Protein AF-A0A661GRJ9-F1 (afdb_monomer)

Radius of gyration: 18.04 Å; Cα contacts (8 Å, |Δi|>4): 331; chains: 1; bounding box: 45×47×52 Å

Foldseek 3Di:
DVVLVVCLVPPADPLLVQLCVFQVDPPQLAFAEEEEEEDELDACVLVVLCLVAQQAVGAYEYEYEDADAPPDPAFDPSSVNRVVVCPVQWAWDDDDDQWTWTHHPNGNYIYIYGDQGPPPRHDHPVCPCVVSLRNSQSNLSSCVVVNSHPHSDHHYDYSPDDADNCNPVVCVVLSVPPPPDRDPDDDDDDDDDQDPDPVSVVSVVVVVVVVVVVD

Nearest PDB structures (foldseek):
  8og1-assembly1_A  TM=4.623E-01  e=1.161E-01  Homo sapiens
  4d8w-assembly2_D  TM=3.352E-01  e=3.385E-01  Salmonella enterica subsp. enterica serovar Typhimurium
  4d92-assembly2_C  TM=2.419E-01  e=4.088E-01  Salmonella enterica subsp. enterica serovar Typhimurium
  2qv5-assembly2_B  TM=3.435E-01  e=1.119E+00  Agrobacterium fabrum str. C58
  7aqv-assembly1_B  TM=3.511E-01  e=1.440E+00  Streptomyces albogriseolus

pLDDT: mean 91.89, std 10.04, range [50.25, 98.75]

Solvent-accessible surface area (backbone atoms only — not comparable to full-atom values): 12244 Å² total; per-residue (Å²): 104,76,67,54,53,51,40,57,75,74,70,42,49,69,61,19,55,51,50,42,64,70,63,64,54,96,83,61,75,67,20,44,38,39,41,26,30,42,39,62,73,44,70,59,62,46,57,52,53,37,51,77,42,56,32,55,77,39,29,27,37,37,32,38,28,39,40,39,54,57,82,54,95,61,70,57,68,43,46,55,47,32,52,51,52,51,56,76,66,34,46,83,72,48,73,54,93,59,35,36,41,24,41,37,76,96,42,70,18,34,37,36,42,33,57,19,41,54,90,97,40,36,39,58,60,93,53,50,70,60,51,38,47,47,42,37,48,32,28,48,51,40,33,35,76,69,59,41,29,72,44,85,57,80,42,73,49,61,57,88,60,85,79,60,90,54,63,70,64,75,52,53,69,60,65,72,44,80,86,68,85,65,77,91,75,85,82,79,92,81,81,83,87,58,55,92,47,76,65,21,48,49,51,48,53,49,51,56,51,50,55,67,70,77,109

Secondary structure (DSSP, 8-state):
-HHHHHHHHHTS-THHHHHHHHT-SSS---BSEEEEEEESS--THHHHHHHHTHHHHS-EEEEEEEE-BTT-SS--HHHHHHHHHHHHHSEEEEEETTEEEEE-TTSS-EEEEEEESSTT-PBPGGGHHHHHHHHHHHHHHHHHHTTSBSS--EEE--TT----TTTTGGGHHHHH-TTS---S-----------SSHHHHHHHHHHHHHHHHH-

Sequence (215 aa):
MKSTRKYLANYAESEASIAKDLLCTEDTSLWQYCLVIPAYKESEVFYQHLVSSLLKQHAVLLVLVINQPDNLVSTDNSNTRLWRKLIDCTVEQQSWGHLQLRDIPHTRSALLLVDRFSPNLPIPEKQGVGLARKIGADIALSLIDNANITHPWIYTSDADAHLPSNYFTALDNDISIRGQNQSAAAIYPFKHQCDATPVGQATRLYEQRMYQYVD

Structure (mmCIF, N/CA/C/O backbone):
data_AF-A0A661GRJ9-F1
#
_entry.id   AF-A0A661GRJ9-F1
#
loop_
_atom_site.group_PDB
_atom_site.id
_atom_site.type_symbol
_atom_site.label_atom_id
_atom_site.label_alt_id
_atom_site.label_comp_id
_atom_site.label_asym_id
_atom_site.label_entity_id
_atom_site.label_seq_id
_atom_site.pdbx_PDB_ins_code
_atom_site.Cartn_x
_atom_site.Cartn_y
_atom_site.Cartn_z
_atom_site.occupancy
_atom_site.B_iso_or_equiv
_atom_site.auth_seq_id
_atom_site.auth_comp_id
_atom_site.auth_asym_id
_atom_site.auth_atom_id
_atom_site.pdbx_PDB_model_num
ATOM 1 N N . MET A 1 1 ? -6.096 -7.724 20.918 1.00 62.41 1 MET A N 1
ATOM 2 C CA . MET A 1 1 ? -5.383 -6.676 21.686 1.00 62.41 1 MET A CA 1
ATOM 3 C C . MET A 1 1 ? -4.109 -7.189 22.363 1.00 62.41 1 MET A C 1
ATOM 5 O O . MET A 1 1 ? -3.043 -6.765 21.947 1.00 62.41 1 MET A O 1
ATOM 9 N N . LYS A 1 2 ? -4.127 -8.118 23.342 1.00 76.56 2 LYS A N 1
ATOM 10 C CA . LYS A 1 2 ? -2.863 -8.576 23.985 1.00 76.56 2 LYS A CA 1
ATOM 11 C C . LYS A 1 2 ? -1.901 -9.295 23.020 1.00 76.56 2 LYS A C 1
ATOM 13 O O . LYS A 1 2 ? -0.703 -9.038 23.055 1.00 76.56 2 LYS A O 1
ATOM 18 N N . SER A 1 3 ? -2.420 -10.161 22.147 1.00 88.00 3 SER A N 1
ATOM 19 C CA . SER A 1 3 ? -1.639 -10.825 21.089 1.00 88.00 3 SER A CA 1
ATOM 20 C C . SER A 1 3 ? -1.142 -9.836 20.032 1.00 88.00 3 SER A C 1
ATOM 22 O O . SER A 1 3 ? 0.039 -9.853 19.710 1.00 88.00 3 SER A O 1
ATOM 24 N N . THR A 1 4 ? -2.011 -8.934 19.567 1.00 91.88 4 THR A N 1
ATOM 25 C CA . THR A 1 4 ? -1.695 -7.868 18.600 1.00 91.88 4 THR A CA 1
ATOM 26 C C . THR A 1 4 ? -0.532 -6.998 19.066 1.00 91.88 4 THR A C 1
ATOM 28 O O . THR A 1 4 ? 0.472 -6.890 18.375 1.00 91.88 4 THR A O 1
ATOM 31 N N . ARG A 1 5 ? -0.605 -6.454 20.285 1.00 94.00 5 ARG A N 1
ATOM 32 C CA . ARG A 1 5 ? 0.467 -5.614 20.841 1.00 94.00 5 ARG A CA 1
ATOM 33 C C . ARG A 1 5 ? 1.764 -6.382 21.053 1.00 94.00 5 ARG A C 1
ATOM 35 O O . ARG A 1 5 ? 2.835 -5.834 20.827 1.00 94.00 5 ARG A O 1
ATOM 42 N N . LYS A 1 6 ? 1.686 -7.661 21.446 1.00 95.88 6 LYS A N 1
ATOM 43 C CA . LYS A 1 6 ? 2.873 -8.525 21.522 1.00 95.88 6 LYS A CA 1
ATOM 44 C C . LYS A 1 6 ? 3.491 -8.728 20.139 1.00 95.88 6 LYS A C 1
ATOM 46 O O . LYS A 1 6 ? 4.711 -8.711 20.038 1.00 95.88 6 LYS A O 1
ATOM 51 N N . TYR A 1 7 ? 2.677 -8.914 19.101 1.00 97.50 7 TYR A N 1
ATOM 52 C CA . TYR A 1 7 ? 3.177 -9.016 17.736 1.00 97.50 7 TYR A CA 1
ATOM 53 C C . TYR A 1 7 ? 3.885 -7.723 17.313 1.00 97.50 7 TYR A C 1
ATOM 55 O O . TYR A 1 7 ? 5.067 -7.760 16.982 1.00 97.50 7 TYR A O 1
ATOM 63 N N . LEU A 1 8 ? 3.196 -6.585 17.444 1.00 97.25 8 LEU A N 1
ATOM 64 C CA . LEU A 1 8 ? 3.716 -5.263 17.087 1.00 97.25 8 LEU A CA 1
ATOM 65 C C . LEU A 1 8 ? 5.023 -4.923 17.819 1.00 97.25 8 LEU A C 1
ATOM 67 O O . LEU A 1 8 ? 5.922 -4.347 17.227 1.00 97.25 8 LEU A O 1
ATOM 71 N N . ALA A 1 9 ? 5.166 -5.321 19.084 1.00 96.19 9 ALA A N 1
ATOM 72 C CA . ALA A 1 9 ? 6.370 -5.039 19.862 1.00 96.19 9 ALA A CA 1
ATOM 73 C C . ALA A 1 9 ? 7.587 -5.913 19.506 1.00 96.19 9 ALA A C 1
ATOM 75 O O . ALA A 1 9 ? 8.709 -5.519 19.805 1.00 96.19 9 ALA A O 1
ATOM 76 N N . ASN A 1 10 ? 7.385 -7.113 18.948 1.00 96.88 10 ASN A N 1
ATOM 77 C CA . ASN A 1 10 ? 8.464 -8.103 18.805 1.00 96.88 10 ASN A CA 1
ATOM 78 C C . ASN A 1 10 ? 8.755 -8.523 17.360 1.00 96.88 10 ASN A C 1
ATOM 80 O O . ASN A 1 10 ? 9.821 -9.075 17.107 1.00 96.88 10 ASN A O 1
ATOM 84 N N . TYR A 1 11 ? 7.810 -8.331 16.438 1.00 97.75 11 TYR A N 1
ATOM 85 C CA . TYR A 1 11 ? 7.901 -8.870 15.077 1.00 97.75 11 TYR A CA 1
ATOM 86 C C . TYR A 1 11 ? 7.568 -7.860 13.984 1.00 97.75 11 TYR A C 1
ATOM 88 O O . TYR A 1 11 ? 7.924 -8.113 12.833 1.00 97.75 11 TYR A O 1
ATOM 96 N N . ALA A 1 12 ? 6.873 -6.766 14.301 1.00 97.69 12 ALA A N 1
ATOM 97 C CA . ALA A 1 12 ? 6.558 -5.757 13.300 1.00 97.69 12 ALA A CA 1
ATOM 98 C C . ALA A 1 12 ? 7.815 -5.000 12.855 1.00 97.69 12 ALA A C 1
ATOM 100 O O . ALA A 1 12 ? 8.743 -4.803 13.641 1.00 97.69 12 ALA A O 1
ATOM 101 N N . GLU A 1 13 ? 7.827 -4.568 11.596 1.00 97.88 13 GLU A N 1
ATOM 102 C CA . GLU A 1 13 ? 8.846 -3.634 11.114 1.00 97.88 13 GLU A CA 1
ATOM 103 C C . GLU A 1 13 ? 8.706 -2.262 11.799 1.00 97.88 13 GLU A C 1
ATOM 105 O O . GLU A 1 13 ? 7.629 -1.884 12.277 1.00 97.88 13 GLU A O 1
ATOM 110 N N . SER A 1 14 ? 9.803 -1.502 11.862 1.00 96.69 14 SER A N 1
ATOM 111 C CA . SER A 1 14 ? 9.872 -0.244 12.622 1.00 96.69 14 SER A CA 1
ATOM 112 C C . SER A 1 14 ? 8.892 0.817 12.118 1.00 96.69 14 SER A C 1
ATOM 114 O O . SER A 1 14 ? 8.400 1.629 12.908 1.00 96.69 14 SER A O 1
ATOM 116 N N . GLU A 1 15 ? 8.533 0.767 10.835 1.00 98.06 15 GLU A N 1
ATOM 117 C CA . GLU A 1 15 ? 7.540 1.635 10.211 1.00 98.06 15 GLU A CA 1
ATOM 118 C C . GLU A 1 15 ? 6.180 1.586 10.911 1.00 98.06 15 GLU A C 1
ATOM 120 O O . GLU A 1 15 ? 5.475 2.591 10.930 1.00 98.06 15 GLU A O 1
ATOM 125 N N . ALA A 1 16 ? 5.817 0.465 11.539 1.00 97.75 16 ALA A N 1
ATOM 126 C CA . ALA A 1 16 ? 4.569 0.349 12.286 1.00 97.75 16 ALA A CA 1
ATOM 127 C C . ALA A 1 16 ? 4.531 1.263 13.523 1.00 97.75 16 ALA A C 1
ATOM 129 O O . ALA A 1 16 ? 3.471 1.800 13.861 1.00 97.75 16 ALA A O 1
ATOM 130 N N . SER A 1 17 ? 5.677 1.458 14.187 1.00 95.94 17 SER A N 1
ATOM 131 C CA . SER A 1 17 ? 5.811 2.403 15.303 1.00 95.94 17 SER A CA 1
ATOM 132 C C . SER A 1 17 ? 5.879 3.840 14.795 1.00 95.94 17 SER A C 1
ATOM 134 O O . SER A 1 17 ? 5.181 4.697 15.322 1.00 95.94 17 SER A O 1
ATOM 136 N N . ILE A 1 18 ? 6.651 4.088 13.729 1.00 96.12 18 ILE A N 1
ATOM 137 C CA . ILE A 1 18 ? 6.771 5.412 13.091 1.00 96.12 18 ILE A CA 1
ATOM 138 C C . ILE A 1 18 ? 5.390 5.912 12.647 1.00 96.12 18 ILE A C 1
ATOM 140 O O . ILE A 1 18 ? 5.025 7.045 12.946 1.00 96.12 18 ILE A O 1
ATOM 144 N N . ALA A 1 19 ? 4.603 5.062 11.980 1.00 95.44 19 ALA A N 1
ATOM 145 C CA . ALA A 1 19 ? 3.245 5.385 11.558 1.00 95.44 19 ALA A CA 1
ATOM 146 C C . ALA A 1 19 ? 2.328 5.643 12.757 1.00 95.44 19 ALA A C 1
ATOM 148 O O . ALA A 1 19 ? 1.547 6.587 12.743 1.00 95.44 19 ALA A O 1
ATOM 149 N N . LYS A 1 20 ? 2.433 4.835 13.816 1.00 93.56 20 LYS A N 1
ATOM 150 C CA . LYS A 1 20 ? 1.668 5.060 15.043 1.00 93.56 20 LYS A CA 1
ATOM 151 C C . LYS A 1 20 ? 1.951 6.435 15.644 1.00 93.56 20 LYS A C 1
ATOM 153 O O . LYS A 1 20 ? 0.995 7.124 15.975 1.00 93.56 20 LYS A O 1
ATOM 158 N N . ASP A 1 21 ? 3.217 6.818 15.771 1.00 92.75 21 ASP A N 1
ATOM 159 C CA . ASP A 1 21 ? 3.607 8.096 16.373 1.00 92.75 21 ASP A CA 1
ATOM 160 C C . ASP A 1 21 ? 3.184 9.278 15.496 1.00 92.75 21 ASP A C 1
ATOM 162 O O . ASP A 1 21 ? 2.643 10.261 16.001 1.00 92.75 21 ASP A O 1
ATOM 166 N N . LEU A 1 22 ? 3.355 9.142 14.176 1.00 92.00 22 LEU A N 1
ATOM 167 C CA . LEU A 1 22 ? 2.908 10.119 13.187 1.00 92.00 22 LEU A CA 1
ATOM 168 C C . LEU A 1 22 ? 1.391 10.355 13.296 1.00 92.00 22 LEU A C 1
ATOM 170 O O . LEU A 1 22 ? 0.947 11.491 13.309 1.00 92.00 22 LEU A O 1
ATOM 174 N N . LEU A 1 23 ? 0.588 9.300 13.456 1.00 89.19 23 LEU A N 1
ATOM 175 C CA . LEU A 1 23 ? -0.876 9.381 13.457 1.00 89.19 23 LEU A CA 1
ATOM 176 C C . LEU A 1 23 ? -1.518 9.460 14.861 1.00 89.19 23 LEU A C 1
ATOM 178 O O . LEU A 1 23 ? -2.721 9.233 15.001 1.00 89.19 23 LEU A O 1
ATOM 182 N N . CYS A 1 24 ? -0.747 9.771 15.910 1.00 76.31 24 CYS A N 1
ATOM 183 C CA . CYS A 1 24 ? -1.216 9.766 17.304 1.00 76.31 24 CYS A CA 1
ATOM 184 C C . CYS A 1 24 ? -1.887 11.082 17.770 1.00 76.31 24 CYS A C 1
ATOM 186 O O . CYS A 1 24 ? -2.057 11.285 18.973 1.00 76.31 24 CYS A O 1
ATOM 188 N N . THR A 1 25 ? -2.236 12.005 16.867 1.00 60.88 25 THR A N 1
ATOM 189 C CA . THR A 1 25 ? -2.733 13.347 17.229 1.00 60.88 25 THR A CA 1
ATOM 190 C C . THR A 1 25 ? -4.226 13.377 17.596 1.00 60.88 25 THR A C 1
ATOM 192 O O . THR A 1 25 ? -5.011 12.525 17.183 1.00 60.88 25 THR A O 1
ATOM 195 N N . GLU A 1 26 ? -4.634 14.373 18.394 1.00 56.38 26 GLU A N 1
ATOM 196 C CA . GLU A 1 26 ? -6.000 14.495 18.946 1.00 56.38 26 GLU A CA 1
ATOM 197 C C . GLU A 1 26 ? -7.097 14.722 17.879 1.00 56.38 26 GLU A C 1
ATOM 199 O O . GLU A 1 26 ? -8.257 14.406 18.128 1.00 56.38 26 GLU A O 1
ATOM 204 N N . ASP A 1 27 ? -6.727 15.164 16.670 1.00 56.16 27 ASP A N 1
ATOM 205 C CA . ASP A 1 27 ? -7.610 15.356 15.503 1.00 56.16 27 ASP A CA 1
ATOM 206 C C . ASP A 1 27 ? -7.491 14.195 14.496 1.00 56.16 27 ASP A C 1
ATOM 208 O O . ASP A 1 27 ? -7.217 14.374 13.305 1.00 56.16 27 ASP A O 1
ATOM 212 N N . THR A 1 28 ? -7.644 12.957 14.965 1.00 56.91 28 THR A N 1
ATOM 213 C CA . THR A 1 28 ? -7.483 11.789 14.092 1.00 56.91 28 THR A CA 1
ATOM 214 C C . THR A 1 28 ? -8.647 11.664 13.114 1.00 56.91 28 THR A C 1
ATOM 216 O O . THR A 1 28 ? -9.762 11.278 13.465 1.00 56.91 28 THR A O 1
ATOM 219 N N . SER A 1 29 ? -8.368 11.939 11.837 1.00 63.53 29 SER A N 1
ATOM 220 C CA . SER A 1 29 ? -9.233 11.502 10.744 1.00 63.53 29 SER A CA 1
ATOM 221 C C . SER A 1 29 ? -9.363 9.982 10.801 1.00 63.53 29 SER A C 1
ATOM 223 O O . SER A 1 29 ? -8.384 9.255 10.649 1.00 63.53 29 SER A O 1
ATOM 225 N N . LEU A 1 30 ? -10.578 9.498 11.049 1.00 86.19 30 LEU A N 1
ATOM 226 C CA . LEU A 1 30 ? -10.877 8.072 11.050 1.00 86.19 30 LEU A CA 1
ATOM 227 C C . LEU A 1 30 ? -11.101 7.611 9.611 1.00 86.19 30 LEU A C 1
ATOM 229 O O . LEU A 1 30 ? -12.081 8.005 8.971 1.00 86.19 30 LEU A O 1
ATOM 233 N N . TRP A 1 31 ? -10.222 6.746 9.108 1.00 95.12 31 TRP A N 1
ATOM 234 C CA . TRP A 1 31 ? -10.460 6.092 7.825 1.00 95.12 31 TRP A CA 1
ATOM 235 C C . TRP A 1 31 ? -11.384 4.893 8.004 1.00 95.12 31 TRP A C 1
ATOM 237 O O . TRP A 1 31 ? -11.389 4.188 9.020 1.00 95.12 31 TRP A O 1
ATOM 247 N N . GLN A 1 32 ? -12.201 4.656 6.985 1.00 95.44 32 GLN A N 1
ATOM 248 C CA . GLN A 1 32 ? -13.058 3.489 6.943 1.00 95.44 32 GLN A CA 1
ATOM 249 C C . GLN A 1 32 ? -12.226 2.236 6.678 1.00 95.44 32 GLN A C 1
ATOM 251 O O . GLN A 1 32 ? -12.264 1.307 7.479 1.00 95.44 32 GLN A O 1
ATOM 256 N N . TYR A 1 33 ? -11.433 2.256 5.607 1.00 97.25 33 TYR A N 1
ATOM 257 C CA . TYR A 1 33 ? -10.641 1.120 5.138 1.00 97.25 33 TYR A CA 1
ATOM 258 C C . TYR A 1 33 ? -9.150 1.460 5.065 1.00 97.25 33 TYR A C 1
ATOM 260 O O . TYR A 1 33 ? -8.767 2.629 5.015 1.00 97.25 33 TYR A O 1
ATOM 268 N N . CYS A 1 34 ? -8.310 0.428 5.002 1.00 97.44 34 CYS A N 1
ATOM 269 C CA . CYS A 1 34 ? -6.878 0.550 4.746 1.00 97.44 34 CYS A CA 1
ATOM 270 C C . CYS A 1 34 ? -6.476 -0.374 3.597 1.00 97.44 34 CYS A C 1
ATOM 272 O O . CYS A 1 34 ? -6.772 -1.568 3.642 1.00 97.44 34 CYS A O 1
ATOM 274 N N . LEU A 1 35 ? -5.819 0.183 2.580 1.00 98.56 35 LEU A N 1
ATOM 275 C CA . LEU A 1 35 ? -5.328 -0.545 1.413 1.00 98.56 35 LEU A CA 1
ATOM 276 C C . LEU A 1 35 ? -3.807 -0.451 1.354 1.00 98.56 35 LEU A C 1
ATOM 278 O O . LEU A 1 35 ? -3.258 0.641 1.266 1.00 98.56 35 LEU A O 1
ATOM 282 N N . VAL A 1 36 ? -3.140 -1.597 1.368 1.00 98.69 36 VAL A N 1
ATOM 283 C CA . VAL A 1 36 ? -1.690 -1.725 1.243 1.00 98.69 36 VAL A CA 1
ATOM 284 C C . VAL A 1 36 ? -1.336 -2.097 -0.191 1.00 98.69 36 VAL A C 1
ATOM 286 O O . VAL A 1 36 ? -1.813 -3.114 -0.702 1.00 98.69 36 VAL A O 1
ATOM 289 N N . ILE A 1 37 ? -0.466 -1.307 -0.817 1.00 98.56 37 ILE A N 1
ATOM 290 C CA . ILE A 1 37 ? 0.089 -1.594 -2.142 1.00 98.56 37 ILE A CA 1
ATOM 291 C C . ILE A 1 37 ? 1.619 -1.499 -2.072 1.00 98.56 37 ILE A C 1
ATOM 293 O O . ILE A 1 37 ? 2.149 -0.430 -1.758 1.00 98.56 37 ILE A O 1
ATOM 297 N N . PRO A 1 38 ? 2.364 -2.584 -2.341 1.00 98.31 38 PRO A N 1
ATOM 298 C CA . PRO A 1 38 ? 3.781 -2.485 -2.662 1.00 98.31 38 PRO A CA 1
ATOM 299 C C . PRO A 1 38 ? 3.949 -2.006 -4.112 1.00 98.31 38 PRO A C 1
ATOM 301 O O . PRO A 1 38 ? 3.200 -2.420 -4.995 1.00 98.31 38 PRO A O 1
ATOM 304 N N . ALA A 1 39 ? 4.943 -1.160 -4.373 1.00 97.88 39 ALA A N 1
ATOM 305 C CA . ALA A 1 39 ? 5.211 -0.637 -5.709 1.00 97.88 39 ALA A CA 1
ATOM 306 C C . ALA A 1 39 ? 6.715 -0.620 -6.005 1.00 97.88 39 ALA A C 1
ATOM 308 O O . ALA A 1 39 ? 7.490 0.059 -5.329 1.00 97.88 39 ALA A O 1
ATOM 309 N N . TYR A 1 40 ? 7.118 -1.318 -7.066 1.00 97.19 40 TYR A N 1
ATOM 310 C CA . TYR A 1 40 ? 8.478 -1.290 -7.599 1.00 97.19 40 TYR A CA 1
ATOM 311 C C . TYR A 1 40 ? 8.422 -1.152 -9.115 1.00 97.19 40 TYR A C 1
ATOM 313 O O . TYR A 1 40 ? 7.842 -1.994 -9.787 1.00 97.19 40 TYR A O 1
ATOM 321 N N . LYS A 1 41 ? 9.054 -0.104 -9.654 1.00 96.50 41 LYS A N 1
ATOM 322 C CA . LYS A 1 41 ? 9.028 0.224 -11.091 1.00 96.50 41 LYS A CA 1
ATOM 323 C C . LYS A 1 41 ? 7.632 0.497 -11.662 1.00 96.50 41 LYS A C 1
ATOM 325 O O . LYS A 1 41 ? 7.417 0.374 -12.864 1.00 96.50 41 LYS A O 1
ATOM 330 N N . GLU A 1 42 ? 6.723 0.953 -10.810 1.00 96.94 42 GLU A N 1
ATOM 331 C CA . GLU A 1 42 ? 5.350 1.273 -11.192 1.00 96.94 42 GLU A CA 1
ATOM 332 C C . GLU A 1 42 ? 5.200 2.713 -11.692 1.00 96.94 42 GLU A C 1
ATOM 334 O O . GLU A 1 42 ? 5.963 3.612 -11.325 1.00 96.94 42 GLU A O 1
ATOM 339 N N . SER A 1 43 ? 4.179 2.939 -12.520 1.00 96.44 43 SER A N 1
ATOM 340 C CA . SER A 1 43 ? 3.732 4.283 -12.917 1.00 96.44 43 SER A CA 1
ATOM 341 C C . SER A 1 43 ? 2.597 4.778 -12.020 1.00 96.44 43 SER A C 1
ATOM 343 O O . SER A 1 43 ? 1.966 3.996 -11.322 1.00 96.44 43 SER A O 1
ATOM 345 N N . GLU A 1 44 ? 2.267 6.067 -12.065 1.00 96.38 44 GLU A N 1
ATOM 346 C CA . GLU A 1 44 ? 1.170 6.648 -11.278 1.00 96.38 44 GLU A CA 1
ATOM 347 C C . GLU A 1 44 ? -0.243 6.249 -11.758 1.00 96.38 44 GLU A C 1
ATOM 349 O O . GLU A 1 44 ? -1.237 6.650 -11.152 1.00 96.38 44 GLU A O 1
ATOM 354 N N . VAL A 1 45 ? -0.360 5.479 -12.846 1.00 96.56 45 VAL A N 1
ATOM 355 C CA . VAL A 1 45 ? -1.647 5.130 -13.475 1.00 96.56 45 VAL A CA 1
ATOM 356 C C . VAL A 1 45 ? -2.576 4.401 -12.500 1.00 96.56 45 VAL A C 1
ATOM 358 O O . VAL A 1 45 ? -3.760 4.731 -12.419 1.00 96.56 45 VAL A O 1
ATOM 361 N N . PHE A 1 46 ? -2.053 3.468 -11.697 1.00 96.81 46 PHE A N 1
ATOM 362 C CA . PHE A 1 46 ? -2.862 2.760 -10.700 1.00 96.81 46 PHE A CA 1
ATOM 363 C C . PHE A 1 46 ? -3.435 3.713 -9.650 1.00 96.81 46 PHE A C 1
ATOM 365 O O . PHE A 1 46 ? -4.606 3.619 -9.283 1.00 96.81 46 PHE A O 1
ATOM 372 N N . TYR A 1 47 ? -2.634 4.685 -9.211 1.00 97.75 47 TYR A N 1
ATOM 373 C CA . TYR A 1 47 ? -3.061 5.696 -8.257 1.00 97.75 47 TYR A CA 1
ATOM 374 C C . TYR A 1 47 ? -4.184 6.552 -8.852 1.00 97.75 47 TYR A C 1
ATOM 376 O O . TYR A 1 47 ? -5.207 6.757 -8.201 1.00 97.75 47 TYR A O 1
ATOM 384 N N . GLN A 1 48 ? -4.059 6.978 -10.113 1.00 96.69 48 GLN A N 1
ATOM 385 C CA . GLN A 1 48 ? -5.111 7.727 -10.809 1.00 96.69 48 GLN A CA 1
ATOM 386 C C . GLN A 1 48 ? -6.420 6.926 -10.896 1.00 96.69 48 GLN A C 1
ATOM 388 O O . GLN A 1 48 ? -7.498 7.462 -10.614 1.00 96.69 48 GLN A O 1
ATOM 393 N N . HIS A 1 49 ? -6.340 5.631 -11.220 1.00 95.81 49 HIS A N 1
ATOM 394 C CA . HIS A 1 49 ? -7.505 4.746 -11.229 1.00 95.81 49 HIS A CA 1
ATOM 395 C C . HIS A 1 49 ? -8.157 4.652 -9.844 1.00 95.81 49 HIS A C 1
ATOM 397 O O . HIS A 1 49 ? -9.371 4.835 -9.736 1.00 95.81 49 HIS A O 1
ATOM 403 N N . LEU A 1 50 ? -7.375 4.458 -8.778 1.00 97.50 50 LEU A N 1
ATOM 404 C CA . LEU A 1 50 ? -7.883 4.395 -7.403 1.00 97.50 50 LEU A CA 1
ATOM 405 C C . LEU A 1 50 ? -8.539 5.713 -6.965 1.00 97.50 50 LEU A C 1
ATOM 407 O O . LEU A 1 50 ? -9.646 5.691 -6.422 1.00 97.50 50 LEU A O 1
ATOM 411 N N . VAL A 1 51 ? -7.905 6.857 -7.243 1.00 96.44 51 VAL A N 1
ATOM 412 C CA . VAL A 1 51 ? -8.440 8.194 -6.921 1.00 96.44 51 VAL A CA 1
ATOM 413 C C . VAL A 1 51 ? -9.752 8.463 -7.649 1.00 96.44 51 VAL A C 1
ATOM 415 O O . VAL A 1 51 ? -10.690 8.990 -7.057 1.00 96.44 51 VAL A O 1
ATOM 418 N N . SER A 1 52 ? -9.854 8.071 -8.920 1.00 95.38 52 SER A N 1
ATOM 419 C CA . SER A 1 52 ? -11.076 8.270 -9.709 1.00 95.38 52 SER A CA 1
ATOM 420 C C . SER A 1 52 ? -12.232 7.334 -9.324 1.00 95.38 52 SER A C 1
ATOM 422 O O . SER A 1 52 ? -13.372 7.588 -9.719 1.00 95.38 52 SER A O 1
ATOM 424 N N . SER A 1 53 ? -11.962 6.285 -8.538 1.00 95.06 53 SER A N 1
ATOM 425 C CA . SER A 1 53 ? -12.925 5.244 -8.172 1.00 95.06 53 SER A CA 1
ATOM 426 C C . SER A 1 53 ? -13.037 5.069 -6.651 1.00 95.06 53 SER A C 1
ATOM 428 O O . SER A 1 53 ? -13.743 5.829 -5.986 1.00 95.06 53 SER A O 1
ATOM 430 N N . LEU A 1 54 ? -12.346 4.079 -6.089 1.00 96.94 54 LEU A N 1
ATOM 431 C CA . LEU A 1 54 ? -12.481 3.620 -4.710 1.00 96.94 54 LEU A CA 1
ATOM 432 C C . LEU A 1 54 ? -12.207 4.716 -3.672 1.00 96.94 54 LEU A C 1
ATOM 434 O O . LEU A 1 54 ? -12.968 4.859 -2.714 1.00 96.94 54 LEU A O 1
ATOM 438 N N . LEU A 1 55 ? -11.165 5.530 -3.871 1.00 96.94 55 LEU A N 1
ATOM 439 C CA . LEU A 1 55 ? -10.767 6.555 -2.895 1.00 96.94 55 LEU A CA 1
ATOM 440 C C . LEU A 1 55 ? -11.710 7.766 -2.893 1.00 96.94 55 LEU A C 1
ATOM 442 O O . LEU A 1 55 ? -11.730 8.523 -1.925 1.00 96.94 55 LEU A O 1
ATOM 446 N N . LYS A 1 56 ? -12.506 7.939 -3.957 1.00 95.44 56 LYS A N 1
ATOM 447 C CA . LYS A 1 56 ? -13.570 8.948 -4.037 1.00 95.44 56 LYS A CA 1
ATOM 448 C C . LYS A 1 56 ? -14.853 8.489 -3.343 1.00 95.44 56 LYS A C 1
ATOM 450 O O . LYS A 1 56 ? -15.606 9.318 -2.840 1.00 95.44 56 LYS A O 1
ATOM 455 N N . GLN A 1 57 ? -15.109 7.181 -3.330 1.00 95.56 57 GLN A N 1
ATOM 456 C CA . GLN A 1 57 ? -16.319 6.586 -2.754 1.00 95.56 57 GLN A CA 1
ATOM 457 C C . GLN A 1 57 ? -16.194 6.358 -1.242 1.00 95.56 57 GLN A C 1
ATOM 459 O O . GLN A 1 57 ? -17.172 6.501 -0.507 1.00 95.56 57 GLN A O 1
ATOM 464 N N . HIS A 1 58 ? -14.987 6.063 -0.763 1.00 96.62 58 HIS A N 1
ATOM 465 C CA . HIS A 1 58 ? -14.735 5.676 0.622 1.00 96.62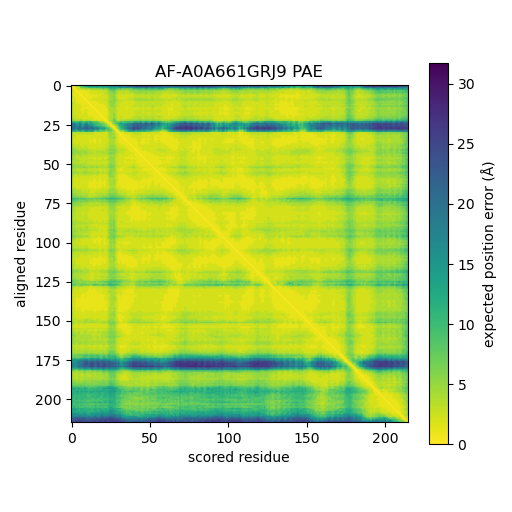 58 HIS A CA 1
ATOM 466 C C . HIS A 1 58 ? -13.677 6.567 1.284 1.00 96.62 58 HIS A C 1
ATOM 468 O O . HIS A 1 58 ? -12.924 7.257 0.606 1.00 96.62 58 HIS A O 1
ATOM 474 N N . ALA A 1 59 ? -13.626 6.562 2.620 1.00 96.75 59 ALA A N 1
ATOM 475 C CA . ALA A 1 59 ? -12.498 7.128 3.361 1.00 96.75 59 ALA A CA 1
ATOM 476 C C . ALA A 1 59 ? -11.447 6.034 3.539 1.00 96.75 59 ALA A C 1
ATOM 478 O O . ALA A 1 59 ? -11.661 5.099 4.310 1.00 96.75 59 ALA A O 1
ATOM 479 N N . VAL A 1 60 ? -10.346 6.115 2.802 1.00 97.88 60 VAL A N 1
ATOM 480 C CA . VAL A 1 60 ? -9.336 5.055 2.751 1.00 97.88 60 VAL A CA 1
ATOM 481 C C . VAL A 1 60 ? -7.979 5.617 3.134 1.00 97.88 60 VAL A C 1
ATOM 483 O O . VAL A 1 60 ? -7.573 6.661 2.625 1.00 97.88 60 VAL A O 1
ATOM 486 N N . LEU A 1 61 ? -7.258 4.896 3.985 1.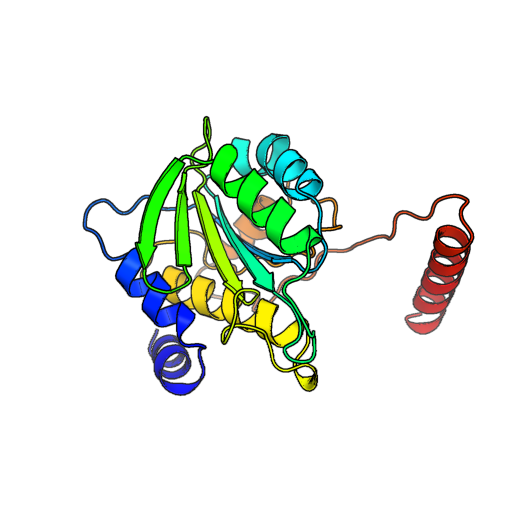00 97.94 61 LEU A N 1
ATOM 487 C CA . LEU A 1 61 ? -5.820 5.072 4.111 1.00 97.94 61 LEU A CA 1
ATOM 488 C C . LEU A 1 61 ? -5.126 4.171 3.086 1.00 97.94 61 LEU A C 1
ATOM 490 O O . LEU A 1 61 ? -5.123 2.948 3.226 1.00 97.94 61 LEU A O 1
ATOM 494 N N . LEU A 1 62 ? -4.564 4.766 2.038 1.00 98.56 62 LEU A N 1
ATOM 495 C CA . LEU A 1 62 ? -3.723 4.064 1.075 1.00 98.56 62 LEU A CA 1
ATOM 496 C C . LEU A 1 62 ? -2.286 4.044 1.604 1.00 98.56 62 LEU A C 1
ATOM 498 O O . LEU A 1 62 ? -1.613 5.069 1.597 1.00 98.56 62 LEU A O 1
ATOM 502 N N . VAL A 1 63 ? -1.810 2.886 2.052 1.00 98.69 63 VAL A N 1
ATOM 503 C CA . VAL A 1 63 ? -0.415 2.668 2.450 1.00 98.69 63 VAL A CA 1
ATOM 504 C C . VAL A 1 63 ? 0.361 2.195 1.227 1.00 98.69 63 VAL A C 1
ATOM 506 O O . VAL A 1 63 ? 0.220 1.049 0.795 1.00 98.69 63 VAL A O 1
ATOM 509 N N . LEU A 1 64 ? 1.172 3.083 0.658 1.00 98.75 64 LEU A N 1
ATOM 510 C CA . LEU A 1 64 ? 1.963 2.796 -0.532 1.00 9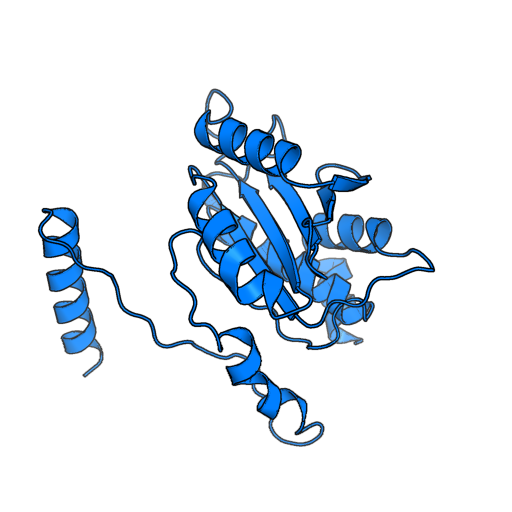8.75 64 LEU A CA 1
ATOM 511 C C . LEU A 1 64 ? 3.435 2.632 -0.158 1.00 98.75 64 LEU A C 1
ATOM 513 O O . LEU A 1 64 ? 4.108 3.599 0.203 1.00 98.75 64 LEU A O 1
ATOM 517 N N . VAL A 1 65 ? 3.939 1.405 -0.279 1.00 98.69 65 VAL A N 1
ATOM 518 C CA . VAL A 1 65 ? 5.342 1.077 -0.004 1.00 98.69 65 VAL A CA 1
ATOM 519 C C . VAL A 1 65 ? 6.115 1.074 -1.313 1.00 98.69 65 VAL A C 1
ATOM 521 O O . VAL A 1 65 ? 6.090 0.087 -2.045 1.00 98.69 65 VAL A O 1
ATOM 524 N N . ILE A 1 66 ? 6.797 2.183 -1.613 1.00 98.38 66 ILE A N 1
ATOM 525 C CA . ILE A 1 66 ? 7.629 2.294 -2.814 1.00 98.38 66 ILE A CA 1
ATOM 526 C C . ILE A 1 66 ? 8.998 1.714 -2.487 1.00 98.38 66 ILE A C 1
ATOM 528 O O . ILE A 1 66 ? 9.758 2.292 -1.710 1.00 98.38 66 ILE A O 1
ATOM 532 N N . ASN A 1 67 ? 9.306 0.556 -3.064 1.00 97.62 67 ASN A N 1
ATOM 533 C CA . ASN A 1 67 ? 10.470 -0.237 -2.694 1.00 97.62 67 ASN A CA 1
ATOM 534 C C . ASN A 1 67 ? 11.407 -0.506 -3.872 1.00 97.62 67 ASN A C 1
ATOM 536 O O . ASN A 1 67 ? 11.019 -0.413 -5.032 1.00 97.62 67 ASN A O 1
ATOM 540 N N . GLN A 1 68 ? 12.652 -0.873 -3.576 1.00 96.62 68 GLN A N 1
ATOM 541 C CA . GLN A 1 68 ? 13.592 -1.447 -4.545 1.00 96.62 68 GLN A CA 1
ATOM 542 C C . GLN A 1 68 ? 14.560 -2.416 -3.839 1.00 96.62 68 GLN A C 1
ATOM 544 O O . GLN A 1 68 ? 14.688 -2.328 -2.614 1.00 96.62 68 GLN A O 1
ATOM 549 N N . PRO A 1 69 ? 15.243 -3.322 -4.565 1.00 96.88 69 PRO A N 1
ATOM 550 C CA . PRO A 1 69 ? 16.282 -4.156 -3.972 1.00 96.88 69 PRO A CA 1
ATOM 551 C C . PRO A 1 69 ? 17.562 -3.356 -3.661 1.00 96.88 69 PRO A C 1
ATOM 553 O O . PRO A 1 69 ? 17.904 -2.398 -4.358 1.00 96.88 69 PRO A O 1
ATOM 556 N N . ASP A 1 70 ? 18.274 -3.751 -2.609 1.00 95.88 70 ASP A N 1
ATOM 557 C CA . ASP A 1 70 ? 19.504 -3.113 -2.108 1.00 95.88 70 ASP A CA 1
ATOM 558 C C . ASP A 1 70 ? 20.757 -3.355 -2.957 1.00 95.88 70 ASP A C 1
ATOM 560 O O . ASP A 1 70 ? 21.772 -2.690 -2.764 1.00 95.88 70 ASP A O 1
ATOM 564 N N . ASN A 1 71 ? 20.685 -4.262 -3.929 1.00 94.69 71 ASN A N 1
ATOM 565 C CA . ASN A 1 71 ? 21.776 -4.562 -4.852 1.00 94.69 71 ASN A CA 1
ATOM 566 C C . ASN A 1 71 ? 21.825 -3.637 -6.086 1.00 94.69 71 ASN A C 1
ATOM 568 O O . ASN A 1 71 ? 22.692 -3.807 -6.947 1.00 94.69 71 ASN A O 1
ATOM 572 N N . LEU A 1 72 ? 20.909 -2.668 -6.202 1.00 93.25 72 LEU A N 1
ATOM 573 C CA . LEU A 1 72 ? 20.950 -1.675 -7.274 1.00 93.25 72 LEU A CA 1
ATOM 574 C C . LEU A 1 72 ? 22.056 -0.644 -7.022 1.00 93.25 72 LEU A C 1
ATOM 576 O O . LEU A 1 72 ? 22.192 -0.107 -5.928 1.00 93.25 72 LEU A O 1
ATOM 580 N N . VAL A 1 73 ? 22.801 -0.310 -8.079 1.00 89.75 73 VAL A N 1
ATOM 581 C CA . VAL A 1 73 ? 23.890 0.686 -8.033 1.00 89.75 73 VAL A CA 1
ATOM 582 C C . VAL A 1 73 ? 23.367 2.096 -7.743 1.00 89.75 73 VAL A C 1
ATOM 584 O O . VAL A 1 73 ? 24.047 2.905 -7.117 1.00 89.75 73 VAL A O 1
ATOM 587 N N . SER A 1 74 ? 22.157 2.405 -8.203 1.00 92.81 74 SER A N 1
ATOM 588 C CA . SER A 1 74 ? 21.501 3.687 -7.977 1.00 92.81 74 SER A CA 1
ATOM 589 C C . SER A 1 74 ? 19.997 3.502 -7.848 1.00 92.81 74 SER A C 1
ATOM 591 O O . SER A 1 74 ? 19.437 2.503 -8.299 1.00 92.81 74 SER A O 1
ATOM 593 N N . THR A 1 75 ? 19.340 4.509 -7.281 1.00 94.12 75 THR A N 1
ATOM 594 C CA . THR A 1 75 ? 17.884 4.574 -7.181 1.00 94.12 75 THR A CA 1
ATOM 595 C C . THR A 1 75 ? 17.216 4.427 -8.546 1.00 94.12 75 THR A C 1
ATOM 597 O O . THR A 1 75 ? 17.656 5.028 -9.529 1.00 94.12 75 THR A O 1
ATOM 600 N N . ASP A 1 76 ? 16.141 3.637 -8.610 1.00 96.31 76 ASP A N 1
ATOM 601 C CA . ASP A 1 76 ? 15.406 3.450 -9.857 1.00 96.31 76 ASP A CA 1
ATOM 602 C C . ASP A 1 76 ? 14.675 4.739 -10.273 1.00 96.31 76 ASP A C 1
ATOM 604 O O . ASP A 1 76 ? 13.969 5.389 -9.487 1.00 96.31 76 ASP A O 1
ATOM 608 N N . ASN A 1 77 ? 14.827 5.114 -11.543 1.00 96.69 77 ASN A N 1
ATOM 609 C CA . ASN A 1 77 ? 14.210 6.316 -12.101 1.00 96.69 77 ASN A CA 1
ATOM 610 C C . ASN A 1 77 ? 12.676 6.257 -12.084 1.00 96.69 77 ASN A C 1
ATOM 612 O O . ASN A 1 77 ? 12.027 7.301 -11.995 1.00 96.69 77 ASN A O 1
ATOM 616 N N . SER A 1 78 ? 12.091 5.064 -12.182 1.00 97.31 78 SER A N 1
ATOM 617 C CA . SER A 1 78 ? 10.641 4.857 -12.175 1.00 97.31 78 SER A CA 1
ATOM 618 C C . SER A 1 78 ? 10.080 5.112 -10.780 1.00 97.31 78 SER A C 1
ATOM 620 O O . SER A 1 78 ? 9.145 5.894 -10.643 1.00 97.31 78 SER A O 1
ATOM 622 N N . ASN A 1 79 ? 10.732 4.585 -9.738 1.00 97.62 79 ASN A N 1
ATOM 623 C CA . ASN A 1 79 ? 10.367 4.868 -8.347 1.00 97.62 79 ASN A CA 1
ATOM 624 C C . ASN A 1 79 ? 10.476 6.362 -8.029 1.00 97.62 79 ASN A C 1
ATOM 626 O O . ASN A 1 79 ? 9.564 6.952 -7.457 1.00 97.62 79 ASN A O 1
ATOM 630 N N . THR A 1 80 ? 11.564 6.999 -8.471 1.00 97.75 80 THR A N 1
ATOM 631 C CA . THR A 1 80 ? 11.768 8.443 -8.288 1.00 97.75 80 THR A CA 1
ATOM 632 C C . THR A 1 80 ? 10.678 9.262 -8.989 1.00 97.75 80 THR A C 1
ATOM 634 O O . THR A 1 80 ? 10.213 10.274 -8.464 1.00 97.75 80 THR A O 1
ATOM 637 N N . ARG A 1 81 ? 10.258 8.838 -10.188 1.00 98.25 81 ARG A N 1
ATOM 638 C CA . ARG A 1 81 ? 9.178 9.479 -10.946 1.00 98.25 81 ARG A CA 1
ATOM 639 C C . ARG A 1 81 ? 7.835 9.307 -10.248 1.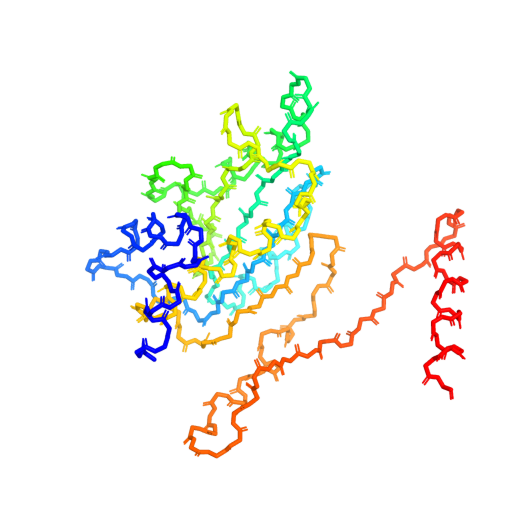00 98.25 81 ARG A C 1
ATOM 641 O O . ARG A 1 81 ? 7.149 10.308 -10.071 1.00 98.25 81 ARG A O 1
ATOM 648 N N . LEU A 1 82 ? 7.498 8.085 -9.835 1.00 98.50 82 LEU A N 1
ATOM 649 C CA . LEU A 1 82 ? 6.277 7.787 -9.092 1.00 98.50 82 LEU A CA 1
ATOM 650 C C . LEU A 1 82 ? 6.205 8.629 -7.817 1.00 98.50 82 LEU A C 1
ATOM 652 O O . LEU A 1 82 ? 5.221 9.331 -7.613 1.00 98.50 82 LEU A O 1
ATOM 656 N N . TRP A 1 83 ? 7.274 8.637 -7.015 1.00 98.44 83 TRP A N 1
ATOM 657 C CA . TRP A 1 83 ? 7.356 9.443 -5.798 1.00 98.44 83 TRP A CA 1
ATOM 658 C C . TRP A 1 83 ? 7.059 10.917 -6.077 1.00 98.44 83 TRP A C 1
ATOM 660 O O . TRP A 1 83 ? 6.137 11.477 -5.494 1.00 98.44 83 TRP A O 1
ATOM 670 N N . ARG A 1 84 ? 7.776 11.540 -7.025 1.00 98.25 84 ARG A N 1
ATOM 671 C CA . ARG A 1 84 ? 7.560 12.952 -7.389 1.00 98.25 84 ARG A CA 1
ATOM 672 C C . ARG A 1 84 ? 6.128 13.222 -7.837 1.00 98.25 84 ARG A C 1
ATOM 674 O O . ARG A 1 84 ? 5.527 14.179 -7.372 1.00 98.25 84 ARG A O 1
ATOM 681 N N . LYS A 1 85 ? 5.565 12.358 -8.684 1.00 98.31 85 LYS A N 1
ATOM 682 C CA . LYS A 1 85 ? 4.180 12.494 -9.149 1.00 98.31 85 LYS A CA 1
ATOM 683 C C . LYS A 1 85 ? 3.182 12.477 -8.000 1.00 98.31 85 LYS A C 1
ATOM 685 O O . LYS A 1 85 ? 2.270 13.295 -7.998 1.00 98.31 85 LYS A O 1
ATOM 690 N N . LEU A 1 86 ? 3.377 11.587 -7.029 1.00 98.38 86 LEU A N 1
ATOM 691 C CA . LEU A 1 86 ? 2.519 11.499 -5.852 1.00 98.38 86 LEU A CA 1
ATOM 692 C C . LEU A 1 86 ? 2.660 12.729 -4.957 1.00 98.38 86 LEU A C 1
ATOM 694 O O . LEU A 1 86 ? 1.645 13.242 -4.495 1.00 98.38 86 LEU A O 1
ATOM 698 N N . ILE A 1 87 ? 3.879 13.241 -4.760 1.00 97.94 87 ILE A N 1
ATOM 699 C CA . ILE A 1 87 ? 4.110 14.506 -4.047 1.00 97.94 87 ILE A CA 1
ATOM 700 C C . ILE A 1 87 ? 3.385 15.665 -4.742 1.00 97.94 87 ILE A C 1
ATOM 702 O O . ILE A 1 87 ? 2.690 16.421 -4.070 1.00 97.94 87 ILE A O 1
ATOM 706 N N . ASP A 1 88 ? 3.495 15.773 -6.068 1.00 97.75 88 ASP A N 1
ATOM 707 C CA . ASP A 1 88 ? 2.903 16.865 -6.850 1.00 97.75 88 ASP A CA 1
ATOM 708 C C . ASP A 1 88 ? 1.364 16.850 -6.822 1.00 97.75 88 ASP A C 1
ATOM 710 O O . ASP A 1 88 ? 0.731 17.904 -6.901 1.00 97.75 88 ASP A O 1
ATOM 714 N N . CYS A 1 89 ? 0.742 15.668 -6.737 1.00 97.12 89 CYS A N 1
ATOM 715 C CA . CYS A 1 89 ? -0.714 15.521 -6.788 1.00 97.12 89 CYS A CA 1
ATOM 716 C C . CYS A 1 89 ? -1.394 15.348 -5.419 1.00 97.12 89 CYS A C 1
ATOM 718 O O . CYS A 1 89 ? -2.609 15.148 -5.376 1.00 97.12 89 CYS A O 1
ATOM 720 N N . THR A 1 90 ? -0.649 15.410 -4.310 1.00 98.12 90 THR A N 1
ATOM 721 C CA . THR A 1 90 ? -1.185 15.289 -2.941 1.00 98.12 90 THR A CA 1
ATOM 722 C C . THR A 1 90 ? -0.671 16.394 -2.026 1.00 98.12 90 THR A C 1
ATOM 724 O O . THR A 1 90 ? 0.405 16.952 -2.242 1.00 98.12 90 THR A O 1
ATOM 727 N N . VAL A 1 91 ? -1.426 16.707 -0.974 1.00 97.56 91 VAL A N 1
ATOM 728 C CA . VAL A 1 91 ? -1.068 17.769 -0.023 1.00 97.56 91 VAL A CA 1
ATOM 729 C C . VAL A 1 91 ? -0.395 17.149 1.191 1.00 97.56 91 VAL A C 1
ATOM 731 O O . VAL A 1 91 ? -0.936 16.235 1.799 1.00 97.56 91 VAL A O 1
ATOM 734 N N . GLU A 1 92 ? 0.796 17.621 1.542 1.00 95.75 92 GLU A N 1
ATOM 735 C CA . GLU A 1 92 ? 1.501 17.123 2.721 1.00 95.75 92 GLU A CA 1
ATOM 736 C C . GLU A 1 92 ? 0.753 17.483 4.003 1.00 95.75 92 GLU A C 1
ATOM 738 O O . GLU A 1 92 ? 0.386 18.640 4.194 1.00 95.75 92 GLU A O 1
ATOM 743 N N . GLN A 1 93 ? 0.561 16.494 4.875 1.00 93.56 93 GLN A N 1
ATOM 744 C CA . GLN A 1 93 ? 0.034 16.707 6.219 1.00 93.56 93 GLN A CA 1
ATOM 745 C C . GLN A 1 93 ? 1.162 16.644 7.239 1.00 93.56 93 GLN A C 1
ATOM 747 O O . GLN A 1 93 ? 1.439 17.612 7.944 1.00 93.56 93 GLN A O 1
ATOM 752 N N . GLN A 1 94 ? 1.827 15.493 7.316 1.00 93.44 94 GLN A N 1
ATOM 753 C CA . GLN A 1 94 ? 2.869 15.239 8.299 1.00 93.44 94 GLN A CA 1
ATOM 754 C C . GLN A 1 94 ? 3.904 14.267 7.734 1.00 93.44 94 GLN A C 1
ATOM 756 O O . GLN A 1 94 ? 3.586 13.389 6.931 1.00 93.44 94 GLN A O 1
ATOM 761 N N . SER A 1 95 ? 5.142 14.376 8.204 1.00 94.75 95 SER A N 1
ATOM 762 C CA . SER A 1 95 ? 6.237 13.487 7.818 1.00 94.75 95 SER A CA 1
ATOM 763 C C . SER A 1 95 ? 7.052 13.082 9.037 1.00 94.75 95 SER A C 1
ATOM 765 O O . SER A 1 95 ? 7.366 13.931 9.874 1.00 94.75 95 SER A O 1
ATOM 767 N N . TRP A 1 96 ? 7.448 11.815 9.114 1.00 95.00 96 TRP A N 1
ATOM 768 C CA . TRP A 1 96 ? 8.347 11.328 10.157 1.00 95.00 96 TRP A CA 1
ATOM 769 C C . TRP A 1 96 ? 9.185 10.160 9.639 1.00 95.00 96 TRP A C 1
ATOM 771 O O . TRP A 1 96 ? 8.653 9.194 9.094 1.00 95.00 96 TRP A O 1
ATOM 781 N N . GLY A 1 97 ? 10.508 10.248 9.793 1.00 93.62 97 GLY A N 1
ATOM 782 C CA . GLY A 1 97 ? 11.432 9.273 9.210 1.00 93.62 97 GLY A CA 1
ATOM 783 C C . GLY A 1 97 ? 11.270 9.181 7.690 1.00 93.62 97 GLY A C 1
ATOM 784 O O . GLY A 1 97 ? 11.295 10.192 6.992 1.00 93.62 97 GLY A O 1
ATOM 785 N N . HIS A 1 98 ? 11.087 7.964 7.183 1.00 96.50 98 HIS A N 1
ATOM 786 C CA . HIS A 1 98 ? 10.847 7.672 5.766 1.00 96.50 98 HIS A CA 1
ATOM 787 C C . HIS A 1 98 ? 9.359 7.508 5.417 1.00 96.50 98 HIS A C 1
ATOM 789 O O . HIS A 1 98 ? 9.018 6.885 4.409 1.00 96.50 98 HIS A O 1
ATOM 795 N N . LEU A 1 99 ? 8.471 8.056 6.254 1.00 98.19 99 LEU A N 1
ATOM 796 C CA . LEU A 1 99 ? 7.023 8.054 6.061 1.00 98.19 99 LEU A CA 1
ATOM 797 C C . LEU A 1 99 ? 6.495 9.475 5.833 1.00 98.19 99 LEU A C 1
ATOM 799 O O . LEU A 1 99 ? 6.886 10.414 6.531 1.00 98.19 99 LEU A O 1
ATOM 803 N N . GLN A 1 100 ? 5.559 9.622 4.894 1.00 97.56 100 GLN A N 1
ATOM 804 C CA . GLN A 1 100 ? 4.817 10.867 4.680 1.00 97.56 100 GLN A CA 1
ATOM 805 C C . GLN A 1 100 ? 3.319 10.599 4.590 1.00 97.56 100 GLN A C 1
ATOM 807 O O . GLN A 1 100 ? 2.866 9.886 3.694 1.00 97.56 100 GLN A O 1
ATOM 812 N N . LEU A 1 101 ? 2.554 11.204 5.495 1.00 97.31 101 LEU A N 1
ATOM 813 C CA . LEU A 1 101 ? 1.102 11.263 5.420 1.00 97.31 101 LEU A CA 1
ATOM 814 C C . LEU A 1 101 ? 0.696 12.459 4.560 1.00 97.31 101 LEU A C 1
ATOM 816 O O . LEU A 1 101 ? 1.123 13.593 4.798 1.00 97.31 101 LEU A O 1
ATOM 820 N N . ARG A 1 102 ? -0.131 12.197 3.552 1.00 97.06 102 ARG A N 1
ATOM 821 C CA . ARG A 1 102 ? -0.554 13.189 2.567 1.00 97.06 102 ARG A CA 1
ATOM 822 C C . ARG A 1 102 ? -2.048 13.069 2.300 1.00 97.06 102 ARG A C 1
ATOM 824 O O . ARG A 1 102 ? -2.561 11.967 2.119 1.00 97.06 102 ARG A O 1
ATOM 831 N N . ASP A 1 103 ? -2.740 14.193 2.221 1.00 97.06 103 ASP A N 1
ATOM 832 C CA . ASP A 1 103 ? -4.144 14.228 1.835 1.00 97.06 103 ASP A CA 1
ATOM 833 C C . ASP A 1 103 ? -4.300 14.033 0.334 1.00 97.06 103 ASP A C 1
ATOM 835 O O . ASP A 1 103 ? -3.568 14.614 -0.478 1.00 97.06 103 ASP A O 1
ATOM 839 N N . ILE A 1 104 ? -5.310 13.250 -0.038 1.00 97.44 104 ILE A N 1
ATOM 840 C CA . ILE A 1 104 ? -5.709 13.067 -1.429 1.00 97.44 104 ILE A CA 1
ATOM 841 C C . ILE A 1 104 ? -6.801 14.101 -1.749 1.00 97.44 104 ILE A C 1
ATOM 843 O O . ILE A 1 104 ? -7.913 13.994 -1.214 1.00 97.44 104 ILE A O 1
ATOM 847 N N . PRO A 1 105 ? -6.531 15.090 -2.626 1.00 96.88 105 PRO A N 1
ATOM 848 C CA . PRO A 1 105 ? -7.468 16.172 -2.908 1.00 96.88 105 PRO A CA 1
ATOM 849 C C . PRO A 1 105 ? -8.850 15.675 -3.335 1.00 96.88 105 PRO A C 1
ATOM 851 O O . PRO A 1 105 ? -8.978 14.707 -4.082 1.00 96.88 105 PRO A O 1
ATOM 854 N N . HIS A 1 106 ? -9.894 16.382 -2.895 1.00 95.44 106 HIS A N 1
ATOM 855 C CA . HIS A 1 106 ? -11.300 16.088 -3.216 1.00 95.44 106 HIS A CA 1
ATOM 856 C C . HIS A 1 106 ? -11.807 14.715 -2.741 1.00 95.44 106 HIS A C 1
ATOM 858 O O . HIS A 1 106 ? -12.808 14.212 -3.257 1.00 95.44 106 HIS A O 1
ATOM 864 N N . THR A 1 107 ? -11.151 14.120 -1.746 1.00 96.00 107 THR A N 1
ATOM 865 C CA . THR A 1 107 ? -11.579 12.865 -1.122 1.00 96.00 107 THR A CA 1
ATOM 866 C C . THR A 1 107 ? -11.537 12.967 0.404 1.00 96.00 107 THR A C 1
ATOM 868 O O . THR A 1 107 ? -11.058 13.952 0.957 1.00 96.00 107 THR A O 1
ATOM 871 N N . ARG A 1 108 ? -12.041 11.935 1.091 1.00 95.69 108 ARG A N 1
ATOM 872 C CA . ARG A 1 108 ? -11.829 11.719 2.537 1.00 95.69 108 ARG A CA 1
ATOM 873 C C . ARG A 1 108 ? -10.706 10.704 2.794 1.00 95.69 108 ARG A C 1
ATOM 875 O O . ARG A 1 108 ? -10.681 10.051 3.834 1.00 95.69 108 ARG A O 1
ATOM 882 N N . SER A 1 109 ? -9.858 10.490 1.795 1.00 97.31 109 SER A N 1
ATOM 883 C CA . SER A 1 109 ? -8.803 9.486 1.795 1.00 97.31 109 SER A CA 1
ATOM 884 C C . SER A 1 109 ? -7.444 10.152 1.970 1.00 97.31 109 SER A C 1
ATOM 886 O O . SER A 1 109 ? -7.251 11.312 1.607 1.00 97.31 109 SER A O 1
ATOM 888 N N . ALA A 1 110 ? -6.495 9.394 2.505 1.00 97.44 110 ALA A N 1
ATOM 889 C CA . ALA A 1 110 ? -5.114 9.824 2.658 1.00 97.44 110 ALA A CA 1
ATOM 890 C C . ALA A 1 110 ? -4.165 8.793 2.047 1.00 97.44 110 ALA A C 1
ATOM 892 O O . ALA A 1 110 ? -4.480 7.607 1.938 1.00 97.44 110 ALA A O 1
ATOM 893 N N . LEU A 1 111 ? -2.993 9.268 1.654 1.00 98.44 111 LEU A N 1
ATOM 894 C CA . LEU A 1 111 ? -1.871 8.488 1.172 1.00 98.44 111 LEU A CA 1
ATOM 895 C C . LEU A 1 111 ? -0.783 8.502 2.245 1.00 98.44 111 LEU A C 1
ATOM 897 O O . LEU A 1 111 ? -0.252 9.558 2.577 1.00 98.44 111 LEU A O 1
ATOM 901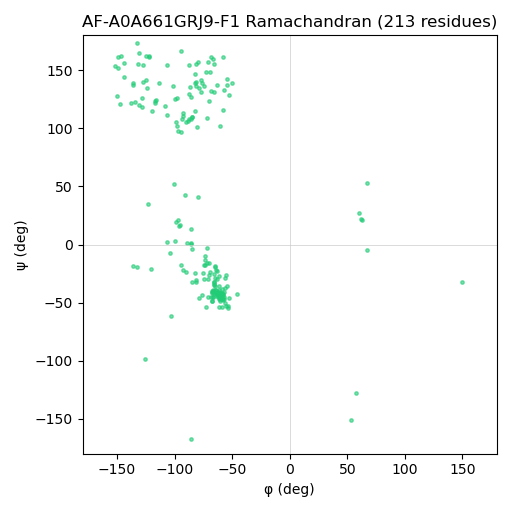 N N . LEU A 1 112 ? -0.430 7.330 2.758 1.00 98.44 112 LEU A N 1
ATOM 902 C CA . LEU A 1 112 ? 0.775 7.134 3.548 1.00 98.44 112 LEU A CA 1
ATOM 903 C C . LEU A 1 112 ? 1.863 6.576 2.632 1.00 98.44 112 LEU A C 1
ATOM 905 O O . LEU A 1 112 ? 1.859 5.391 2.291 1.00 98.44 112 LEU A O 1
ATOM 909 N N . LEU A 1 113 ? 2.777 7.448 2.217 1.00 98.56 113 LEU A N 1
ATOM 910 C CA . LEU A 1 113 ? 3.967 7.069 1.467 1.00 98.56 113 LEU A CA 1
ATOM 911 C C . LEU A 1 113 ? 5.004 6.468 2.409 1.00 98.56 113 LEU A C 1
ATOM 913 O O . LEU A 1 113 ? 5.330 7.074 3.429 1.00 98.56 113 LEU A O 1
ATOM 917 N N . VAL A 1 114 ? 5.555 5.318 2.030 1.00 98.62 114 VAL A N 1
ATOM 918 C CA . VAL A 1 114 ? 6.674 4.667 2.714 1.00 98.62 114 VAL A CA 1
ATOM 919 C C . VAL A 1 114 ? 7.835 4.546 1.731 1.00 98.62 114 VAL A C 1
ATOM 921 O O . VAL A 1 114 ? 7.732 3.844 0.721 1.00 98.62 114 VAL A O 1
ATOM 924 N N . ASP A 1 115 ? 8.936 5.234 2.018 1.00 98.38 115 ASP A N 1
ATOM 925 C CA . ASP A 1 115 ? 10.149 5.202 1.203 1.00 98.38 115 ASP A CA 1
ATOM 926 C C . ASP A 1 115 ? 11.036 4.012 1.592 1.00 98.38 115 ASP A C 1
ATOM 928 O O . ASP A 1 115 ? 11.647 3.978 2.658 1.00 98.38 115 ASP A O 1
ATOM 932 N N . ARG A 1 116 ? 11.115 3.026 0.697 1.00 97.88 116 ARG A N 1
ATOM 933 C CA . ARG A 1 116 ? 12.056 1.899 0.753 1.00 97.88 116 ARG A CA 1
ATOM 934 C C . ARG A 1 116 ? 12.900 1.829 -0.519 1.00 97.88 116 ARG A C 1
ATOM 936 O O . ARG A 1 116 ? 13.197 0.739 -1.013 1.00 97.88 116 ARG A O 1
ATOM 943 N N . PHE A 1 117 ? 13.242 2.983 -1.094 1.00 97.12 117 PHE A N 1
ATOM 944 C CA . PHE A 1 117 ? 14.018 3.074 -2.334 1.00 97.12 117 PHE A CA 1
ATOM 945 C C . PHE A 1 117 ? 15.127 4.142 -2.316 1.00 97.12 117 PHE A C 1
ATOM 947 O O . PHE A 1 117 ? 16.073 4.054 -3.104 1.00 97.12 117 PHE A O 1
ATOM 954 N N . SER A 1 118 ? 15.074 5.113 -1.405 1.00 96.38 118 SER A N 1
ATOM 955 C CA . SER A 1 118 ? 16.182 6.040 -1.151 1.00 96.38 118 SER A CA 1
ATOM 956 C C . SER A 1 118 ? 17.411 5.336 -0.557 1.00 96.38 118 SER A C 1
ATOM 958 O O . SER A 1 118 ? 17.285 4.244 -0.001 1.00 96.38 118 SER A O 1
ATOM 960 N N . PRO A 1 119 ? 18.617 5.933 -0.647 1.00 93.44 119 PRO A N 1
ATOM 961 C CA . PRO A 1 119 ? 19.842 5.340 -0.108 1.00 93.44 119 PRO A CA 1
ATOM 962 C C . PRO A 1 119 ? 19.707 4.879 1.354 1.00 93.44 119 PRO A C 1
ATOM 964 O O . PRO A 1 119 ? 19.136 5.585 2.180 1.00 93.44 119 PRO A O 1
ATOM 967 N N . ASN A 1 120 ? 20.274 3.711 1.676 1.00 92.38 120 ASN A N 1
ATOM 968 C CA . ASN A 1 120 ? 20.225 3.034 2.989 1.00 92.38 120 ASN A CA 1
ATOM 969 C C . ASN A 1 120 ? 18.850 2.501 3.445 1.00 92.38 120 ASN A C 1
ATOM 971 O O . ASN A 1 120 ? 18.782 1.832 4.473 1.00 92.38 120 ASN A O 1
ATOM 975 N N . LEU A 1 121 ? 17.778 2.750 2.692 1.00 95.81 121 LEU A N 1
ATOM 976 C CA . LEU A 1 121 ? 16.432 2.223 2.928 1.00 95.81 121 LEU A CA 1
ATOM 977 C C . LEU A 1 121 ? 15.969 1.062 2.019 1.00 95.81 121 LEU A C 1
ATOM 979 O O . LEU A 1 121 ? 14.887 0.532 2.306 1.00 95.81 121 LEU A O 1
ATOM 983 N N . PRO A 1 122 ? 16.677 0.625 0.948 1.00 96.62 122 PRO A N 1
ATOM 984 C CA . PRO A 1 122 ? 16.165 -0.446 0.103 1.00 96.62 122 PRO A CA 1
ATOM 985 C C . PRO A 1 122 ? 15.894 -1.746 0.859 1.00 96.62 122 PRO A C 1
ATOM 987 O O . PRO A 1 122 ? 16.375 -1.992 1.967 1.00 96.62 122 PRO A O 1
ATOM 990 N N . ILE A 1 123 ? 15.081 -2.596 0.247 1.00 96.06 123 ILE A N 1
ATOM 991 C CA . ILE A 1 123 ? 14.779 -3.919 0.780 1.00 96.06 123 ILE A CA 1
ATOM 992 C C . ILE A 1 123 ? 15.919 -4.871 0.407 1.00 96.06 123 ILE A C 1
ATOM 994 O O . ILE A 1 123 ? 16.334 -4.864 -0.753 1.00 96.06 123 ILE A O 1
ATOM 998 N N . PRO A 1 124 ? 16.393 -5.731 1.328 1.00 95.50 124 PRO A N 1
ATOM 999 C CA . PRO A 1 124 ? 17.354 -6.767 0.979 1.00 95.50 124 PRO A CA 1
ATOM 1000 C C . PRO A 1 124 ? 16.871 -7.607 -0.206 1.00 95.50 124 PRO A C 1
ATOM 1002 O O . PRO A 1 124 ? 15.759 -8.136 -0.155 1.00 95.50 124 PRO A O 1
ATOM 1005 N N . GLU A 1 125 ? 17.698 -7.774 -1.245 1.00 93.62 125 GLU A N 1
ATOM 1006 C CA . GLU A 1 125 ? 17.337 -8.461 -2.501 1.00 93.62 125 GLU A CA 1
ATOM 1007 C C . GLU A 1 125 ? 16.594 -9.785 -2.255 1.00 93.62 125 GLU A C 1
ATOM 1009 O O . GLU A 1 125 ? 15.576 -10.079 -2.881 1.00 93.62 125 GLU A O 1
ATOM 1014 N N . LYS A 1 126 ? 17.062 -10.563 -1.274 1.00 92.19 126 LYS A 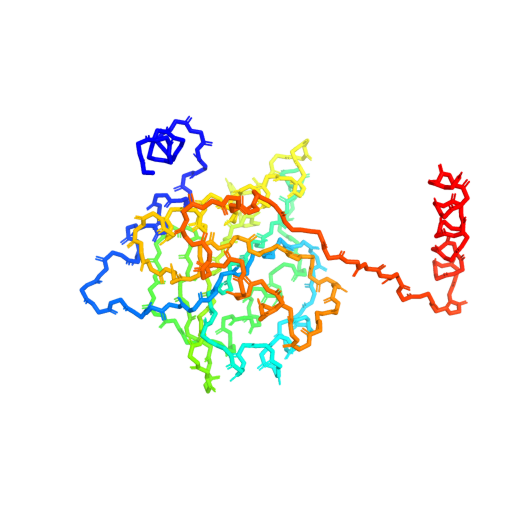N 1
ATOM 1015 C CA . LYS A 1 126 ? 16.525 -11.890 -0.941 1.00 92.19 126 LYS A CA 1
ATOM 1016 C C . LYS A 1 126 ? 15.149 -11.879 -0.271 1.00 92.19 126 LYS A C 1
ATOM 1018 O O . LYS A 1 126 ? 14.521 -12.930 -0.196 1.00 92.19 126 LYS A O 1
ATOM 1023 N N . GLN A 1 127 ? 14.693 -10.743 0.251 1.00 90.12 127 GLN A N 1
ATOM 1024 C CA . GLN A 1 127 ? 13.378 -10.620 0.891 1.00 90.12 127 GLN A CA 1
ATOM 1025 C C . GLN A 1 127 ? 12.291 -10.164 -0.094 1.00 90.12 127 GLN A C 1
ATOM 1027 O O . GLN A 1 127 ? 11.107 -10.438 0.119 1.00 90.12 127 GLN A O 1
ATOM 1032 N N . GLY A 1 128 ? 12.696 -9.520 -1.196 1.00 87.25 128 GLY A N 1
ATOM 1033 C CA . GLY A 1 128 ? 11.828 -9.147 -2.310 1.00 87.25 128 GLY A CA 1
ATOM 1034 C C . GLY A 1 128 ? 10.583 -8.350 -1.901 1.00 87.25 128 GLY A C 1
ATOM 1035 O O . GLY A 1 128 ? 10.557 -7.636 -0.900 1.00 87.25 128 GLY A O 1
ATOM 1036 N N . VAL A 1 129 ? 9.509 -8.495 -2.680 1.00 91.62 129 VAL A N 1
ATOM 1037 C CA . VAL A 1 129 ? 8.219 -7.819 -2.434 1.00 91.62 129 VAL A CA 1
ATOM 1038 C C . VAL A 1 129 ? 7.533 -8.275 -1.134 1.00 91.62 129 VAL A C 1
ATOM 1040 O O . VAL A 1 129 ? 6.684 -7.567 -0.596 1.00 91.62 129 VAL A O 1
ATOM 1043 N N . GLY A 1 130 ? 7.917 -9.438 -0.593 1.00 95.38 130 GLY A N 1
ATOM 1044 C CA . GLY A 1 130 ? 7.356 -9.977 0.646 1.00 95.38 130 GLY A CA 1
ATOM 1045 C C . GLY A 1 130 ? 7.556 -9.041 1.838 1.00 95.38 130 GLY A C 1
ATOM 1046 O O . GLY A 1 130 ? 6.609 -8.810 2.591 1.00 95.38 130 GLY A O 1
ATOM 1047 N N . LEU A 1 131 ? 8.743 -8.433 1.966 1.00 96.94 131 LEU A N 1
ATOM 1048 C CA . LEU A 1 131 ? 8.990 -7.456 3.029 1.00 96.94 131 LEU A CA 1
ATOM 1049 C C . LEU A 1 131 ? 8.155 -6.183 2.835 1.00 96.94 131 LEU A C 1
ATOM 1051 O O . LEU A 1 131 ? 7.600 -5.682 3.805 1.00 96.94 131 LEU A O 1
ATOM 1055 N N . ALA A 1 132 ? 7.993 -5.688 1.603 1.00 97.75 132 ALA A N 1
ATOM 1056 C CA . ALA A 1 132 ? 7.161 -4.510 1.336 1.00 97.75 132 ALA A CA 1
ATOM 1057 C C . ALA A 1 132 ? 5.702 -4.732 1.773 1.00 97.75 132 ALA A C 1
ATOM 1059 O O . ALA A 1 132 ? 5.109 -3.886 2.442 1.00 97.75 132 ALA A O 1
ATOM 1060 N N . ARG A 1 133 ? 5.150 -5.915 1.467 1.00 97.75 133 ARG A N 1
ATOM 1061 C CA . ARG A 1 133 ? 3.813 -6.328 1.922 1.00 97.75 133 ARG A CA 1
ATOM 1062 C C . ARG A 1 133 ? 3.737 -6.410 3.447 1.00 97.75 133 ARG A C 1
ATOM 1064 O O . ARG A 1 133 ? 2.772 -5.918 4.026 1.00 97.75 133 ARG A O 1
ATOM 1071 N N . LYS A 1 134 ? 4.758 -6.987 4.094 1.00 98.00 134 LYS A N 1
ATOM 1072 C CA . LYS A 1 134 ? 4.848 -7.073 5.560 1.00 98.00 134 LYS A CA 1
ATOM 1073 C C . LYS A 1 134 ? 4.872 -5.690 6.212 1.00 98.00 134 LYS A C 1
ATOM 1075 O O . LYS A 1 134 ? 4.070 -5.461 7.104 1.00 98.00 134 LYS A O 1
ATOM 1080 N N . ILE A 1 135 ? 5.710 -4.766 5.734 1.00 98.50 135 ILE A N 1
ATOM 1081 C CA . ILE A 1 135 ? 5.778 -3.381 6.233 1.00 98.50 135 ILE A CA 1
ATOM 1082 C C . ILE A 1 135 ? 4.394 -2.734 6.196 1.00 98.50 135 ILE A C 1
ATOM 1084 O O . ILE A 1 135 ? 3.911 -2.234 7.209 1.00 98.50 135 ILE A O 1
ATOM 1088 N N . GLY A 1 136 ? 3.727 -2.778 5.040 1.00 98.50 136 GLY A N 1
ATOM 1089 C CA . GLY A 1 136 ? 2.406 -2.175 4.901 1.00 98.50 136 GLY A CA 1
ATOM 1090 C C . GLY A 1 136 ? 1.344 -2.840 5.785 1.00 98.50 136 GLY A C 1
ATOM 1091 O O . GLY A 1 136 ? 0.528 -2.145 6.387 1.00 98.50 136 GLY A O 1
ATOM 1092 N N . ALA A 1 137 ? 1.380 -4.169 5.927 1.00 98.44 137 ALA A N 1
ATOM 1093 C CA . ALA A 1 137 ? 0.479 -4.899 6.817 1.00 98.44 137 ALA A CA 1
ATOM 1094 C C . ALA A 1 137 ? 0.739 -4.595 8.303 1.00 98.44 137 ALA A C 1
ATOM 1096 O O . ALA A 1 137 ? -0.211 -4.420 9.064 1.00 98.44 137 ALA A O 1
ATOM 1097 N N . ASP A 1 138 ? 2.003 -4.483 8.713 1.00 98.62 138 ASP A N 1
ATOM 1098 C CA . ASP A 1 138 ? 2.403 -4.140 10.078 1.00 98.62 138 ASP A CA 1
ATOM 1099 C C . ASP A 1 138 ? 1.948 -2.713 10.440 1.00 98.62 138 ASP A C 1
ATOM 1101 O O . ASP A 1 138 ? 1.396 -2.492 11.523 1.00 98.62 138 ASP A O 1
ATOM 1105 N N . ILE A 1 139 ? 2.091 -1.760 9.509 1.00 98.50 139 ILE A N 1
ATOM 1106 C CA . ILE A 1 139 ? 1.536 -0.404 9.628 1.00 98.50 139 ILE A CA 1
ATOM 1107 C C . ILE A 1 139 ? 0.015 -0.459 9.792 1.00 98.50 139 ILE A C 1
ATOM 1109 O O . ILE A 1 139 ? -0.522 0.091 10.754 1.00 98.50 139 ILE A O 1
ATOM 1113 N N . ALA A 1 140 ? -0.690 -1.140 8.883 1.00 97.81 140 ALA A N 1
ATOM 1114 C CA . ALA A 1 140 ? -2.145 -1.240 8.930 1.00 97.81 140 ALA A CA 1
ATOM 1115 C C . ALA A 1 140 ? -2.626 -1.858 10.253 1.00 97.81 140 ALA A C 1
ATOM 1117 O O . ALA A 1 140 ? -3.549 -1.340 10.876 1.00 97.81 140 ALA A O 1
ATOM 1118 N N . LEU A 1 141 ? -1.961 -2.916 10.726 1.00 97.31 141 LEU A N 1
ATOM 1119 C CA . LEU A 1 141 ? -2.266 -3.565 11.998 1.00 97.31 141 LEU A CA 1
ATOM 1120 C C . LEU A 1 141 ? -2.071 -2.623 13.194 1.00 97.31 141 LEU A C 1
ATOM 1122 O O . LEU A 1 141 ? -2.903 -2.615 14.102 1.00 97.31 141 LEU A O 1
ATOM 1126 N N . SER A 1 142 ? -0.995 -1.833 13.195 1.00 96.44 142 SER A N 1
ATOM 1127 C CA . SER A 1 142 ? -0.713 -0.831 14.232 1.00 96.44 142 SER A CA 1
ATOM 1128 C C . SER A 1 142 ? -1.820 0.224 14.305 1.00 96.44 142 SER A C 1
ATOM 1130 O O . SER A 1 142 ? -2.350 0.511 15.379 1.00 96.44 142 SER A O 1
ATOM 1132 N N . LEU A 1 143 ? -2.242 0.729 13.144 1.00 95.12 143 LEU A N 1
ATOM 1133 C CA . LEU A 1 143 ? -3.299 1.733 13.018 1.00 95.12 143 LEU A CA 1
ATOM 1134 C C . LEU A 1 143 ? -4.697 1.169 13.329 1.00 95.12 143 LEU A C 1
ATOM 1136 O O . LEU A 1 143 ? -5.545 1.884 13.861 1.00 95.12 143 LEU A O 1
ATOM 1140 N N . ILE A 1 144 ? -4.935 -0.122 13.077 1.00 94.12 144 ILE A N 1
ATOM 1141 C CA . ILE A 1 144 ? -6.139 -0.830 13.537 1.00 94.12 144 ILE A CA 1
ATOM 1142 C C . ILE A 1 144 ? -6.131 -0.983 15.071 1.00 94.12 144 ILE A C 1
ATOM 1144 O O . ILE A 1 144 ? -7.152 -0.710 15.702 1.00 94.12 144 ILE A O 1
ATOM 1148 N N . ASP A 1 145 ? -5.011 -1.378 15.703 1.00 93.31 145 ASP A N 1
ATOM 1149 C CA . ASP A 1 145 ? -4.922 -1.503 17.180 1.00 93.31 145 ASP A CA 1
ATOM 1150 C C . ASP A 1 145 ? -5.077 -0.144 17.887 1.00 93.31 145 ASP A C 1
ATOM 1152 O O . ASP A 1 145 ? -5.603 -0.092 19.000 1.00 93.31 145 ASP A O 1
ATOM 1156 N N . ASN A 1 146 ? -4.679 0.947 17.223 1.00 91.69 146 ASN A N 1
ATOM 1157 C CA . ASN A 1 146 ? -4.879 2.330 17.670 1.00 91.69 146 ASN A CA 1
ATOM 1158 C C . ASN A 1 146 ? -6.243 2.938 17.285 1.00 91.69 146 ASN A C 1
ATOM 1160 O O . ASN A 1 146 ? -6.496 4.095 17.609 1.00 91.69 146 ASN A O 1
ATOM 1164 N N . ALA A 1 147 ? -7.127 2.183 16.626 1.00 91.44 147 ALA A N 1
ATOM 1165 C CA . ALA A 1 147 ? -8.455 2.629 16.196 1.00 91.44 147 ALA A CA 1
ATOM 1166 C C . ALA A 1 147 ? -8.483 3.790 15.177 1.00 91.44 147 ALA A C 1
ATOM 1168 O O . ALA A 1 147 ? -9.525 4.415 15.002 1.00 91.44 147 ALA A O 1
ATOM 1169 N N . ASN A 1 148 ? -7.394 4.034 14.438 1.00 93.12 148 ASN A N 1
ATOM 1170 C CA . ASN A 1 148 ? -7.384 4.971 13.304 1.00 93.12 148 ASN A CA 1
ATOM 1171 C C . ASN A 1 148 ? -8.197 4.447 12.100 1.00 93.12 148 ASN A C 1
ATOM 1173 O O . ASN A 1 148 ? -8.629 5.226 11.250 1.00 93.12 148 ASN A O 1
ATOM 1177 N N . ILE A 1 149 ? -8.381 3.125 12.009 1.00 93.50 149 ILE A N 1
ATOM 1178 C CA . ILE A 1 149 ? -9.115 2.442 10.937 1.00 93.50 149 ILE A CA 1
ATOM 1179 C C . ILE A 1 149 ? -10.325 1.733 11.544 1.00 93.50 149 ILE A C 1
ATOM 1181 O O . ILE A 1 149 ? -10.187 0.892 12.434 1.00 93.50 149 ILE A O 1
ATOM 1185 N N . THR A 1 150 ? -11.521 2.053 11.051 1.00 91.62 150 THR A N 1
ATOM 1186 C CA . THR A 1 150 ? -12.770 1.536 11.637 1.00 91.62 150 THR A CA 1
ATOM 1187 C C . THR A 1 150 ? -13.119 0.119 11.181 1.00 91.62 150 THR A C 1
ATOM 1189 O O . THR A 1 150 ? -13.701 -0.635 11.962 1.00 91.62 150 THR A O 1
ATOM 1192 N N . HIS A 1 151 ? -12.770 -0.264 9.946 1.00 91.50 151 HIS A N 1
ATOM 1193 C CA . HIS A 1 151 ? -12.984 -1.617 9.422 1.00 91.50 151 HIS A CA 1
ATOM 1194 C C . HIS A 1 151 ? -11.669 -2.400 9.538 1.00 91.50 151 HIS A C 1
ATOM 1196 O O . HIS A 1 151 ? -10.751 -2.145 8.760 1.00 91.50 151 HIS A O 1
ATOM 1202 N N . PRO A 1 152 ? -11.542 -3.344 10.494 1.00 90.44 152 PRO A N 1
ATOM 1203 C CA . PRO A 1 152 ? -10.261 -3.935 10.893 1.00 90.44 152 PRO A CA 1
ATOM 1204 C C . PRO A 1 152 ? -9.773 -5.036 9.932 1.00 90.44 152 PRO A C 1
ATOM 1206 O O . PRO A 1 152 ? -9.274 -6.073 10.364 1.00 90.44 152 PRO A O 1
ATOM 1209 N N . TRP A 1 153 ? -9.930 -4.814 8.629 1.00 94.19 153 TRP A N 1
ATOM 1210 C CA . TRP A 1 153 ? -9.374 -5.631 7.558 1.00 94.19 153 TRP A CA 1
ATOM 1211 C C . TRP A 1 153 ? -8.133 -4.946 6.988 1.00 94.19 153 TRP A C 1
ATOM 1213 O O . TRP A 1 153 ? -8.132 -3.742 6.733 1.00 94.19 153 TRP A O 1
ATOM 1223 N N . ILE A 1 154 ? -7.084 -5.731 6.756 1.00 96.81 154 ILE A N 1
ATOM 1224 C CA . ILE A 1 154 ? -5.890 -5.287 6.036 1.00 96.81 154 ILE A CA 1
ATOM 1225 C C . ILE A 1 154 ? -6.093 -5.684 4.576 1.00 96.81 154 ILE A C 1
ATOM 1227 O O . ILE A 1 154 ? -5.876 -6.840 4.213 1.00 96.81 154 ILE A O 1
ATOM 1231 N N . TYR A 1 155 ? -6.554 -4.748 3.745 1.00 97.81 155 TYR A N 1
ATOM 1232 C CA . TYR A 1 155 ? -6.692 -5.004 2.315 1.00 97.81 155 TYR A CA 1
ATOM 1233 C C . TYR A 1 155 ? -5.324 -4.876 1.656 1.00 97.81 155 TYR A C 1
ATOM 1235 O O . TYR A 1 155 ? -4.598 -3.917 1.905 1.00 97.81 155 TYR A O 1
ATOM 1243 N N . THR A 1 156 ? -4.980 -5.816 0.783 1.00 96.81 156 THR A N 1
ATOM 1244 C CA . THR A 1 156 ? -3.719 -5.801 0.033 1.00 96.81 156 THR A CA 1
ATOM 1245 C C . THR A 1 156 ? -4.009 -5.943 -1.450 1.00 96.81 156 THR A C 1
ATOM 1247 O O . THR A 1 156 ? -4.858 -6.750 -1.817 1.00 96.81 156 THR A O 1
ATOM 1250 N N . SER A 1 157 ? -3.304 -5.206 -2.298 1.00 96.81 157 SER A N 1
ATOM 1251 C CA . SER A 1 157 ? -3.374 -5.362 -3.753 1.00 96.81 157 SER A CA 1
ATOM 1252 C C . SER A 1 157 ? -2.003 -5.122 -4.363 1.00 96.81 157 SER A C 1
ATOM 1254 O O . SER A 1 157 ? -1.190 -4.405 -3.785 1.00 96.81 157 SER A O 1
ATOM 1256 N N . ASP A 1 158 ? -1.771 -5.679 -5.544 1.00 94.75 158 ASP A N 1
ATOM 1257 C CA . ASP A 1 158 ? -0.660 -5.261 -6.392 1.00 94.75 158 ASP A CA 1
ATOM 1258 C C . ASP A 1 158 ? -1.034 -3.967 -7.138 1.00 94.75 158 ASP A C 1
ATOM 1260 O O . ASP A 1 158 ? -2.219 -3.633 -7.275 1.00 94.75 158 ASP A O 1
ATOM 1264 N N . ALA A 1 159 ? -0.025 -3.205 -7.564 1.00 95.25 159 ALA A N 1
ATOM 1265 C CA . ALA A 1 159 ? -0.215 -1.919 -8.233 1.00 95.25 159 ALA A CA 1
ATOM 1266 C C . ALA A 1 159 ? -0.799 -2.069 -9.650 1.00 95.25 159 ALA A C 1
ATOM 1268 O O . ALA A 1 159 ? -1.485 -1.177 -10.131 1.00 95.25 159 ALA A O 1
ATOM 1269 N N . ASP A 1 160 ? -0.587 -3.201 -10.311 1.00 91.75 160 ASP A N 1
ATOM 1270 C CA . ASP A 1 160 ? -1.083 -3.497 -11.659 1.00 91.75 160 ASP A CA 1
ATOM 1271 C C . ASP A 1 160 ? -2.485 -4.144 -11.678 1.00 91.75 160 ASP A C 1
ATOM 1273 O O . ASP A 1 160 ? -3.044 -4.424 -12.745 1.00 91.75 160 ASP A O 1
ATOM 1277 N N . ALA A 1 161 ? -3.102 -4.341 -10.510 1.00 93.75 161 ALA A N 1
ATOM 1278 C CA . ALA A 1 161 ? -4.434 -4.916 -10.396 1.00 93.75 161 ALA A CA 1
ATOM 1279 C C . ALA A 1 161 ? -5.549 -3.876 -10.612 1.00 93.75 161 ALA A C 1
ATOM 1281 O O . ALA A 1 161 ? -5.531 -2.763 -10.086 1.00 93.75 161 ALA A O 1
ATOM 1282 N N . HIS A 1 162 ? -6.597 -4.281 -11.335 1.00 94.12 162 HIS A N 1
ATOM 1283 C CA . HIS A 1 162 ? -7.834 -3.509 -11.451 1.00 94.12 162 HIS A CA 1
ATOM 1284 C C . HIS A 1 162 ? -8.832 -3.964 -10.387 1.00 94.12 162 HIS A C 1
ATOM 1286 O O . HIS A 1 162 ? -9.369 -5.071 -10.463 1.00 94.12 162 HIS A O 1
ATOM 1292 N N . LEU A 1 163 ? -9.096 -3.100 -9.409 1.00 95.94 163 LEU A N 1
ATOM 1293 C CA . LEU A 1 163 ? -10.002 -3.403 -8.304 1.00 95.94 163 LEU A CA 1
ATOM 1294 C C . LEU A 1 163 ? -11.461 -3.068 -8.663 1.00 95.94 163 LEU A C 1
ATOM 1296 O O . LEU A 1 163 ? -11.720 -2.001 -9.227 1.00 95.94 163 LEU A O 1
ATOM 1300 N N . PRO A 1 164 ? -12.433 -3.944 -8.345 1.00 94.94 164 PRO A N 1
ATOM 1301 C CA . PRO A 1 164 ? -13.844 -3.663 -8.586 1.00 94.94 164 PRO A CA 1
ATOM 1302 C C . PRO A 1 164 ? -14.364 -2.585 -7.623 1.00 94.94 164 PRO A C 1
ATOM 1304 O O . PRO A 1 164 ? -13.838 -2.407 -6.528 1.00 94.94 164 PRO A O 1
ATOM 1307 N N . SER A 1 165 ? -15.446 -1.887 -7.979 1.00 94.44 165 SER A N 1
ATOM 1308 C CA . SER A 1 165 ? -15.996 -0.802 -7.144 1.00 94.44 165 SER A CA 1
ATOM 1309 C C . SER A 1 165 ? -16.503 -1.266 -5.774 1.00 94.44 165 SER A C 1
ATOM 1311 O O . SER A 1 165 ? -16.586 -0.469 -4.851 1.00 94.44 165 SER A O 1
ATOM 1313 N N . ASN A 1 166 ? -16.845 -2.547 -5.630 1.00 94.88 166 ASN A N 1
ATOM 1314 C CA . ASN A 1 166 ? -17.270 -3.152 -4.368 1.00 94.88 166 ASN A CA 1
ATOM 1315 C C . ASN A 1 166 ? -16.124 -3.849 -3.614 1.00 94.88 166 ASN A C 1
ATOM 1317 O O . ASN A 1 166 ? -16.397 -4.661 -2.735 1.00 94.88 166 ASN A O 1
ATOM 1321 N N . TYR A 1 167 ? -14.859 -3.569 -3.959 1.00 96.50 167 TYR A N 1
ATOM 1322 C CA . TYR A 1 167 ? -13.695 -4.244 -3.374 1.00 96.50 167 TYR A CA 1
ATOM 1323 C C . TYR A 1 167 ? -13.701 -4.213 -1.841 1.00 96.50 167 TYR A C 1
ATOM 1325 O O . TYR A 1 167 ? -13.517 -5.245 -1.211 1.00 96.50 167 TYR A O 1
ATOM 1333 N N . PHE A 1 168 ? -13.977 -3.053 -1.241 1.00 95.81 168 PHE A N 1
ATOM 1334 C CA . PHE A 1 168 ? -14.043 -2.927 0.216 1.00 95.81 168 PHE A CA 1
ATOM 1335 C C . PHE A 1 168 ? -15.361 -3.446 0.796 1.00 95.81 168 PHE A C 1
ATOM 1337 O O . PHE A 1 168 ? -15.370 -4.214 1.755 1.00 95.81 168 PHE A O 1
ATOM 1344 N N . THR A 1 169 ? -16.486 -3.067 0.189 1.00 94.94 169 THR A N 1
ATOM 1345 C CA . THR A 1 169 ? -1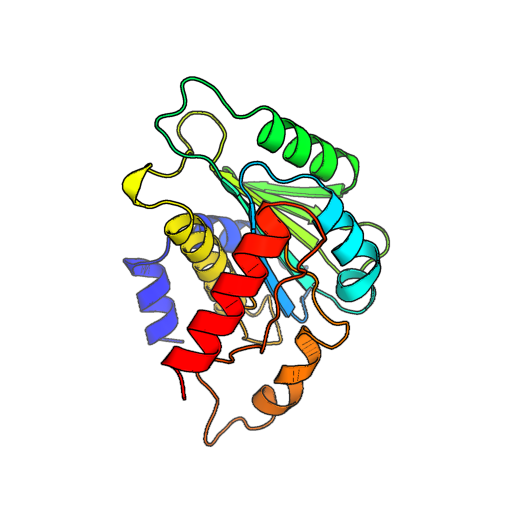7.816 -3.355 0.743 1.00 94.94 169 THR A CA 1
ATOM 1346 C C . THR A 1 169 ? -18.193 -4.834 0.691 1.00 94.94 169 THR A C 1
ATOM 1348 O O . THR A 1 169 ? -19.086 -5.268 1.417 1.00 94.94 169 THR A O 1
ATOM 1351 N N . ALA A 1 170 ? -17.483 -5.640 -0.107 1.00 93.25 170 ALA A N 1
ATOM 1352 C CA . ALA A 1 170 ? -17.635 -7.092 -0.141 1.00 93.25 170 ALA A CA 1
ATOM 1353 C C . ALA A 1 170 ? -17.447 -7.761 1.236 1.00 93.25 170 ALA A C 1
ATOM 1355 O O . ALA A 1 170 ? -18.024 -8.824 1.461 1.00 93.25 170 ALA A O 1
ATOM 1356 N N . LEU A 1 171 ? -16.686 -7.147 2.155 1.00 91.44 171 LEU A N 1
ATOM 1357 C CA . LEU A 1 171 ? -16.418 -7.684 3.497 1.00 91.44 171 LEU A CA 1
ATOM 1358 C C . LEU A 1 171 ? -17.155 -6.955 4.629 1.00 91.44 171 LEU A C 1
ATOM 1360 O O . LEU A 1 171 ? -16.976 -7.314 5.794 1.00 91.44 171 LEU A O 1
ATOM 1364 N N . ASP A 1 172 ? -17.992 -5.956 4.332 1.00 88.12 172 ASP A N 1
ATOM 1365 C CA . ASP A 1 172 ? -18.670 -5.166 5.374 1.00 88.12 172 ASP A CA 1
ATOM 1366 C C . ASP A 1 172 ? -19.579 -6.042 6.256 1.00 88.12 172 ASP A C 1
ATOM 1368 O O . ASP A 1 172 ? -19.647 -5.858 7.475 1.00 88.12 172 ASP A O 1
ATOM 1372 N N . ASN A 1 173 ? -20.229 -7.051 5.664 1.00 82.25 173 ASN A N 1
ATOM 1373 C CA . ASN A 1 173 ? -21.111 -7.965 6.393 1.00 82.25 173 ASN A CA 1
ATOM 1374 C C . ASN A 1 173 ? -20.353 -8.826 7.416 1.00 82.25 173 ASN A C 1
ATOM 1376 O O . ASN A 1 173 ? -20.883 -9.066 8.502 1.00 82.25 173 ASN A O 1
ATOM 1380 N N . ASP A 1 174 ? -19.104 -9.212 7.134 1.00 81.00 174 ASP A N 1
ATOM 1381 C CA . ASP A 1 174 ? -18.276 -10.026 8.040 1.00 81.00 174 ASP A CA 1
ATOM 1382 C C . ASP A 1 174 ? -17.925 -9.279 9.338 1.00 81.00 174 ASP A C 1
ATOM 1384 O O . ASP A 1 174 ? -17.716 -9.892 10.386 1.00 81.00 174 ASP A O 1
ATOM 1388 N N . ILE A 1 175 ? -17.904 -7.942 9.309 1.00 72.38 175 ILE A N 1
ATOM 1389 C CA . ILE A 1 175 ? -17.601 -7.105 10.482 1.00 72.38 175 ILE A CA 1
ATOM 1390 C C . ILE A 1 175 ? -18.784 -7.070 11.461 1.00 72.38 175 ILE A C 1
ATOM 1392 O O . ILE A 1 175 ? -18.588 -6.934 12.673 1.00 72.38 175 ILE A O 1
ATOM 1396 N N . SER A 1 176 ? -20.013 -7.200 10.952 1.00 59.00 176 SER A N 1
ATOM 1397 C CA . SER A 1 176 ? -21.246 -7.097 11.744 1.00 59.00 176 SER A CA 1
ATOM 1398 C C . SER A 1 176 ? -21.511 -8.314 12.647 1.00 59.00 176 SER A C 1
ATOM 1400 O O . SER A 1 176 ? -22.238 -8.203 13.633 1.00 59.00 176 SER A O 1
ATOM 1402 N N . ILE A 1 177 ? -20.854 -9.453 12.391 1.00 58.50 177 ILE A N 1
ATOM 1403 C CA . ILE A 1 177 ? -21.042 -10.728 13.108 1.00 58.50 177 ILE A CA 1
ATOM 1404 C C . ILE A 1 177 ? -20.067 -10.832 14.301 1.00 58.50 177 ILE A C 1
ATOM 1406 O O . ILE A 1 177 ? -19.449 -11.869 14.556 1.00 58.50 177 ILE A O 1
ATOM 1410 N N . ARG A 1 178 ? -19.878 -9.740 15.063 1.00 52.69 178 ARG A N 1
ATOM 1411 C CA . ARG A 1 178 ? -19.024 -9.758 16.267 1.00 52.69 178 ARG A CA 1
ATOM 1412 C C . ARG A 1 178 ? -19.576 -10.762 17.283 1.00 52.69 178 ARG A C 1
ATOM 1414 O O . ARG A 1 178 ? -20.512 -10.459 18.015 1.00 52.69 178 ARG A O 1
ATOM 1421 N N . GLY A 1 179 ? -18.960 -11.940 17.361 1.00 57.19 179 GLY A N 1
ATOM 1422 C CA . GLY A 1 179 ? -19.207 -12.900 18.436 1.00 57.19 179 GLY A CA 1
ATOM 1423 C C . GLY A 1 179 ? -19.045 -14.366 18.054 1.00 57.19 179 GLY A C 1
ATOM 1424 O O . GLY A 1 179 ? -18.612 -15.136 18.906 1.00 57.19 179 GLY A O 1
ATOM 1425 N N . GLN A 1 180 ? -19.337 -14.770 16.812 1.00 56.91 180 GLN A N 1
ATOM 1426 C CA . GLN A 1 180 ? -19.184 -16.166 16.374 1.00 56.91 180 GLN A CA 1
ATOM 1427 C C . GLN A 1 180 ? -18.805 -16.221 14.883 1.00 56.91 180 GLN A C 1
ATOM 1429 O O . GLN A 1 180 ? -19.546 -15.728 14.044 1.00 56.91 180 GLN A O 1
ATOM 1434 N N . ASN A 1 181 ? -17.651 -16.830 14.576 1.00 65.88 181 ASN A N 1
ATOM 1435 C CA . ASN A 1 181 ? -17.102 -17.072 13.228 1.00 65.88 181 ASN A CA 1
ATOM 1436 C C . ASN A 1 181 ? -16.666 -15.837 12.418 1.00 65.88 181 ASN A C 1
ATOM 1438 O O . ASN A 1 181 ? -17.030 -15.695 11.256 1.00 65.88 181 ASN A O 1
ATOM 1442 N N . GLN A 1 182 ? -15.824 -14.975 12.994 1.00 74.31 182 GLN A N 1
ATOM 1443 C CA . GLN A 1 182 ? -15.144 -13.952 12.196 1.00 74.31 182 GLN A CA 1
ATOM 1444 C C . GLN A 1 182 ? -14.089 -14.605 11.291 1.00 74.31 182 GLN A C 1
ATOM 1446 O O . GLN A 1 182 ? -13.183 -15.288 11.779 1.00 74.31 182 GLN A O 1
ATOM 1451 N N . SER A 1 183 ? -14.200 -14.381 9.983 1.00 86.62 183 SER A N 1
ATOM 1452 C CA . SER A 1 183 ? -13.213 -14.816 8.997 1.00 86.62 183 SER A CA 1
ATOM 1453 C C . SER A 1 183 ? -11.831 -14.247 9.337 1.00 86.62 183 SER A C 1
ATOM 1455 O O . SER A 1 183 ? -11.691 -13.060 9.628 1.00 86.62 183 SER A O 1
ATOM 1457 N N . ALA A 1 184 ? -10.795 -15.088 9.303 1.00 87.44 184 ALA A N 1
ATOM 1458 C CA . ALA A 1 184 ? -9.414 -14.648 9.531 1.00 87.44 184 ALA A CA 1
ATOM 1459 C C . ALA A 1 184 ? -8.767 -14.055 8.268 1.00 87.44 184 ALA A C 1
ATOM 1461 O O . ALA A 1 184 ? -7.824 -13.273 8.361 1.00 87.44 184 ALA A O 1
ATOM 1462 N N . ALA A 1 185 ? -9.257 -14.450 7.093 1.00 92.00 185 ALA A N 1
ATOM 1463 C CA . ALA A 1 185 ? -8.771 -14.018 5.793 1.00 92.00 185 ALA A CA 1
ATOM 1464 C C . ALA A 1 185 ? -9.912 -14.072 4.772 1.00 92.00 185 ALA A C 1
ATOM 1466 O O . ALA A 1 185 ? -10.824 -14.889 4.899 1.00 92.00 185 ALA A O 1
ATOM 1467 N N . ALA A 1 186 ? -9.813 -13.234 3.745 1.00 92.75 186 ALA A N 1
ATOM 1468 C CA . ALA A 1 186 ? -10.665 -13.265 2.567 1.00 92.75 186 ALA A CA 1
ATOM 1469 C C . ALA A 1 186 ? -9.784 -13.371 1.319 1.00 92.75 186 ALA A C 1
ATOM 1471 O O . ALA A 1 186 ? -8.717 -12.759 1.254 1.00 92.75 186 ALA A O 1
ATOM 1472 N N . ILE A 1 187 ? -10.231 -14.149 0.335 1.00 92.62 187 ILE A N 1
ATOM 1473 C CA . ILE A 1 187 ? -9.554 -14.296 -0.954 1.00 92.62 187 ILE A CA 1
ATOM 1474 C C . ILE A 1 187 ? -10.491 -13.755 -2.023 1.00 92.62 187 ILE A C 1
ATOM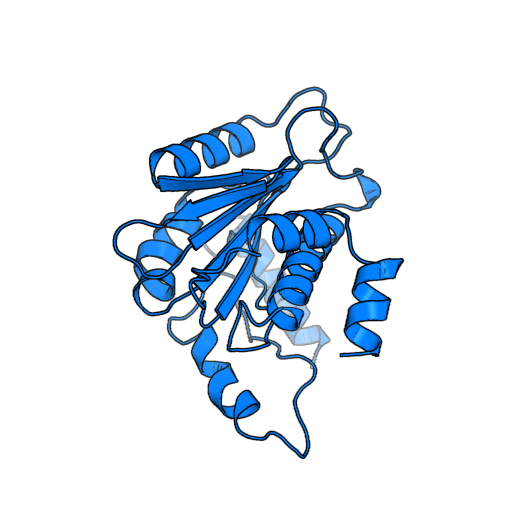 1476 O O . ILE A 1 187 ? -11.630 -14.207 -2.142 1.00 92.62 187 ILE A O 1
ATOM 1480 N N . TYR A 1 188 ? -10.003 -12.798 -2.806 1.00 92.62 188 TYR A N 1
ATOM 1481 C CA . TYR A 1 188 ? -10.742 -12.273 -3.944 1.00 92.62 188 TYR A CA 1
ATOM 1482 C C . TYR A 1 188 ? -10.455 -13.130 -5.176 1.00 92.62 188 TYR A C 1
ATOM 1484 O O . TYR A 1 188 ? -9.284 -13.358 -5.494 1.00 92.62 188 TYR A O 1
ATOM 1492 N N . PRO A 1 189 ? -11.488 -13.599 -5.895 1.00 91.06 189 PRO A N 1
ATOM 1493 C CA . PRO A 1 189 ? -11.271 -14.207 -7.194 1.00 91.06 189 PRO A CA 1
ATOM 1494 C C . PRO A 1 189 ? -10.682 -13.159 -8.145 1.00 91.06 189 PRO A C 1
ATOM 1496 O O . PRO A 1 189 ? -11.131 -12.011 -8.181 1.00 91.06 189 PRO A O 1
ATOM 1499 N N . PHE A 1 190 ? -9.690 -13.563 -8.929 1.00 90.31 190 PHE A N 1
ATOM 1500 C CA . PHE A 1 190 ? -9.010 -12.702 -9.889 1.00 90.31 190 PHE A CA 1
ATOM 1501 C C . PHE A 1 190 ? -8.929 -13.381 -11.257 1.00 90.31 190 PHE A C 1
ATOM 1503 O O . PHE A 1 190 ? -9.169 -14.580 -11.395 1.00 90.31 190 PHE A O 1
ATOM 1510 N N . LYS A 1 191 ? -8.612 -12.585 -12.277 1.00 89.12 191 LYS A N 1
ATOM 1511 C CA . LYS A 1 191 ? -8.340 -13.041 -13.642 1.00 89.12 191 LYS A CA 1
ATOM 1512 C C . LYS A 1 191 ? -7.247 -12.174 -14.247 1.00 89.12 191 LYS A C 1
ATOM 1514 O O . LYS A 1 191 ? -7.240 -10.963 -14.010 1.00 89.12 191 LYS A O 1
ATOM 1519 N N . HIS A 1 192 ? -6.374 -12.754 -15.057 1.00 90.00 192 HIS A N 1
ATOM 1520 C CA . HIS A 1 192 ? -5.390 -11.977 -15.795 1.00 90.00 192 HIS A CA 1
ATOM 1521 C C . HIS A 1 192 ? -6.022 -11.377 -17.052 1.00 90.00 192 HIS A C 1
ATOM 1523 O O . HIS A 1 192 ? -6.798 -12.012 -17.771 1.00 90.00 192 HIS A O 1
ATOM 1529 N N . GLN A 1 193 ? -5.670 -10.130 -17.351 1.00 86.12 193 GLN A N 1
ATOM 1530 C CA . GLN A 1 193 ? -6.024 -9.526 -18.629 1.00 86.12 193 GLN A CA 1
ATOM 1531 C C . GLN A 1 193 ? -5.031 -10.006 -19.691 1.00 86.12 193 GLN A C 1
ATOM 1533 O O . GLN A 1 193 ? -3.901 -9.538 -19.768 1.00 86.12 193 GLN A O 1
ATOM 1538 N N . CYS A 1 194 ? -5.455 -10.982 -20.492 1.00 87.25 194 CYS A N 1
ATOM 1539 C CA . CYS A 1 194 ? -4.637 -11.553 -21.558 1.00 87.25 194 CYS A CA 1
ATOM 1540 C C . CYS A 1 194 ? -4.915 -10.843 -22.886 1.00 87.25 194 CYS A C 1
ATOM 1542 O O . CYS A 1 194 ? -5.963 -11.071 -23.499 1.00 87.25 194 CYS A O 1
ATOM 1544 N N . ASP A 1 195 ? -3.971 -10.034 -23.357 1.00 88.56 195 ASP A N 1
ATOM 1545 C CA . ASP A 1 195 ? -4.037 -9.399 -24.673 1.00 88.56 195 ASP A CA 1
ATOM 1546 C C . ASP A 1 195 ? -3.477 -10.310 -25.793 1.00 88.56 195 ASP A C 1
ATOM 1548 O O . ASP A 1 195 ? -3.335 -11.528 -25.632 1.00 88.56 195 ASP A O 1
ATOM 1552 N N . ALA A 1 196 ? -3.240 -9.739 -26.978 1.00 91.12 196 ALA A N 1
ATOM 1553 C CA . ALA A 1 196 ? -2.705 -10.464 -28.131 1.00 91.12 196 ALA A CA 1
ATOM 1554 C C . ALA A 1 196 ? -1.167 -10.557 -28.146 1.00 91.12 196 ALA A C 1
ATOM 1556 O O . ALA A 1 196 ? -0.616 -11.198 -29.044 1.00 91.12 196 ALA A O 1
ATOM 1557 N N . THR A 1 197 ? -0.471 -9.933 -27.190 1.00 93.19 197 THR A N 1
ATOM 1558 C CA . THR A 1 197 ? 0.997 -9.948 -27.131 1.00 93.19 197 THR A CA 1
ATOM 1559 C C . THR A 1 197 ? 1.520 -11.350 -26.799 1.00 93.19 197 THR A C 1
ATOM 1561 O O . THR A 1 197 ? 0.777 -12.176 -26.262 1.00 93.19 197 THR A O 1
ATOM 1564 N N . PRO A 1 198 ? 2.807 -11.648 -27.062 1.00 94.25 198 PRO A N 1
ATOM 1565 C CA . PRO A 1 198 ? 3.404 -12.917 -26.644 1.00 94.25 198 PRO A CA 1
ATOM 1566 C C . PRO A 1 198 ? 3.254 -13.185 -25.140 1.00 94.25 198 PRO A C 1
ATOM 1568 O O . PRO A 1 198 ? 3.014 -14.322 -24.743 1.00 94.25 198 PRO A O 1
ATOM 1571 N N . VAL A 1 199 ? 3.331 -12.135 -24.313 1.00 90.81 199 VAL A N 1
ATOM 1572 C CA . VAL A 1 199 ? 3.108 -12.231 -22.865 1.00 90.81 199 VAL A CA 1
ATOM 1573 C C . VAL A 1 199 ? 1.647 -12.566 -22.576 1.00 90.81 199 VAL A C 1
ATOM 1575 O O . VAL A 1 199 ? 1.392 -13.533 -21.872 1.00 90.81 199 VAL A O 1
ATOM 1578 N N . GLY A 1 200 ? 0.686 -11.859 -23.178 1.00 91.44 200 GLY A N 1
ATOM 1579 C CA . GLY A 1 200 ? -0.741 -12.151 -23.006 1.00 91.44 200 GLY A CA 1
ATOM 1580 C C . GLY A 1 200 ? -1.128 -13.569 -23.441 1.00 91.44 200 GLY A C 1
ATOM 1581 O O . GLY A 1 200 ? -1.915 -14.238 -22.772 1.00 91.44 200 GLY A O 1
ATOM 1582 N N . GLN A 1 201 ? -0.531 -14.073 -24.524 1.00 92.44 201 GLN A N 1
ATOM 1583 C CA . GLN A 1 201 ? -0.709 -15.457 -24.970 1.00 92.44 201 GLN A CA 1
ATOM 1584 C C . GLN A 1 201 ? -0.115 -16.462 -23.973 1.00 92.44 201 GLN A C 1
ATOM 1586 O O . GLN A 1 201 ? -0.779 -17.443 -23.634 1.00 92.44 201 GLN A O 1
ATOM 1591 N N . ALA A 1 202 ? 1.098 -16.212 -23.470 1.00 92.81 202 ALA A N 1
ATOM 1592 C CA . ALA A 1 202 ? 1.733 -17.052 -22.457 1.00 92.81 202 ALA A CA 1
ATOM 1593 C C . ALA A 1 202 ? 0.939 -17.065 -21.141 1.00 92.81 202 ALA A C 1
ATOM 1595 O O . ALA A 1 202 ? 0.712 -18.136 -20.580 1.00 92.81 202 ALA A O 1
ATOM 1596 N N . THR A 1 203 ? 0.444 -15.909 -20.691 1.00 91.69 203 THR A N 1
ATOM 1597 C CA . THR A 1 203 ? -0.423 -15.789 -19.512 1.00 91.69 203 THR A CA 1
ATOM 1598 C C . THR A 1 203 ? -1.711 -16.586 -19.690 1.00 91.69 203 THR A C 1
ATOM 1600 O O . THR A 1 203 ? -2.103 -17.312 -18.782 1.00 91.69 203 THR A O 1
ATOM 1603 N N . ARG A 1 204 ? -2.332 -16.558 -20.878 1.00 90.62 204 ARG A N 1
ATOM 1604 C CA . ARG A 1 204 ? -3.533 -17.361 -21.165 1.00 90.62 204 ARG A CA 1
ATOM 1605 C C . ARG A 1 204 ? -3.266 -18.864 -21.058 1.00 90.62 204 ARG A C 1
ATOM 1607 O O . ARG A 1 204 ? -4.076 -19.589 -20.486 1.00 90.62 204 ARG A O 1
ATOM 1614 N N . LEU A 1 205 ? -2.142 -19.335 -21.601 1.00 90.94 205 LEU A N 1
ATOM 1615 C CA . LEU A 1 205 ? -1.733 -20.741 -21.490 1.00 90.94 205 LEU A CA 1
ATOM 1616 C C . LEU A 1 205 ? -1.431 -21.125 -20.035 1.00 90.94 205 LEU A C 1
ATOM 1618 O O . LEU A 1 205 ? -1.800 -22.212 -19.592 1.00 90.94 205 LEU A O 1
ATOM 1622 N N . TYR A 1 206 ? -0.794 -20.224 -19.284 1.00 89.12 206 TYR A N 1
ATOM 1623 C CA . TYR A 1 206 ? -0.547 -20.397 -17.857 1.00 89.12 206 TYR A CA 1
ATOM 1624 C C . TYR A 1 206 ? -1.855 -20.512 -17.063 1.00 89.12 206 TYR A C 1
ATOM 1626 O O . TYR A 1 206 ? -2.002 -21.452 -16.283 1.00 89.12 206 TYR A O 1
ATOM 1634 N N . GLU A 1 207 ? -2.835 -19.635 -17.301 1.00 88.62 207 GLU A N 1
ATOM 1635 C CA . GLU A 1 207 ? -4.152 -19.721 -16.657 1.00 88.62 207 GLU A CA 1
ATOM 1636 C C . GLU A 1 207 ? -4.843 -21.051 -16.965 1.00 88.62 207 GLU A C 1
ATOM 1638 O O . GLU A 1 207 ? -5.294 -21.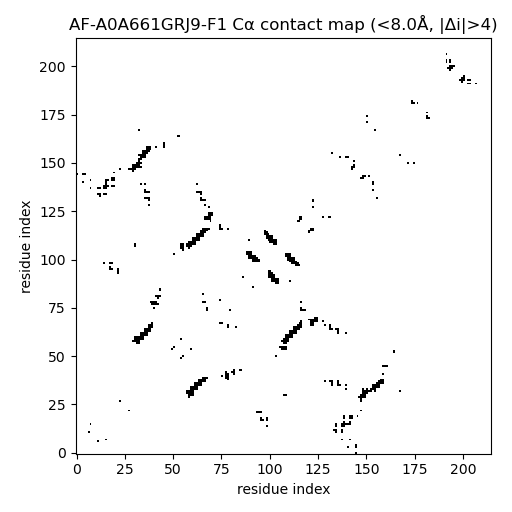733 -16.048 1.00 88.62 207 GLU A O 1
ATOM 1643 N N . GLN A 1 208 ? -4.862 -21.476 -18.234 1.00 87.31 208 GLN A N 1
ATOM 1644 C CA . GLN A 1 208 ? -5.423 -22.774 -18.629 1.00 87.31 208 GLN A CA 1
ATOM 1645 C C . GLN A 1 208 ? -4.758 -23.940 -17.888 1.00 87.31 208 GLN A C 1
ATOM 1647 O O . GLN A 1 208 ? -5.443 -24.862 -17.445 1.00 87.31 208 GLN A O 1
ATOM 1652 N N . ARG A 1 209 ? -3.431 -23.894 -17.717 1.00 87.25 209 ARG A N 1
ATOM 1653 C CA . ARG A 1 209 ? -2.686 -24.905 -16.961 1.00 87.25 209 ARG A CA 1
ATOM 1654 C C . ARG A 1 209 ? -3.033 -24.890 -15.473 1.00 87.25 209 ARG A C 1
ATOM 1656 O O . ARG A 1 209 ? -3.112 -25.962 -14.880 1.00 87.25 209 ARG A O 1
ATOM 1663 N N . MET A 1 210 ? -3.219 -23.714 -14.876 1.00 83.81 210 MET A N 1
ATOM 1664 C CA . MET A 1 210 ? -3.620 -23.588 -13.472 1.00 83.81 210 MET A CA 1
ATOM 1665 C C . MET A 1 210 ? -5.026 -24.131 -13.234 1.00 83.81 210 MET A C 1
ATOM 1667 O O . MET A 1 210 ? -5.204 -24.895 -12.292 1.00 83.81 210 MET A O 1
ATOM 1671 N N . TYR A 1 211 ? -5.985 -23.840 -14.119 1.00 81.00 211 TYR A N 1
ATOM 1672 C CA . TYR A 1 211 ? -7.325 -24.428 -14.035 1.00 81.00 211 TYR A CA 1
ATOM 1673 C C . TYR A 1 211 ? -7.280 -25.962 -14.106 1.00 81.00 211 TYR A C 1
ATOM 1675 O O . TYR A 1 211 ? -7.841 -26.624 -13.246 1.00 81.00 211 TYR A O 1
ATOM 1683 N N . GLN A 1 212 ? -6.509 -26.534 -15.039 1.00 77.81 212 GLN A N 1
ATOM 1684 C CA . GLN A 1 212 ? -6.332 -27.992 -15.142 1.00 77.81 212 GLN A CA 1
ATOM 1685 C C . GLN A 1 212 ? -5.645 -28.657 -13.941 1.00 77.81 212 GLN A C 1
ATOM 1687 O O . GLN A 1 212 ? -5.694 -29.875 -13.831 1.00 77.81 212 GLN A O 1
ATOM 1692 N N . TYR A 1 213 ? -4.887 -27.912 -13.135 1.00 73.62 213 TYR A N 1
ATOM 1693 C CA . TYR A 1 213 ? -4.133 -28.471 -12.008 1.00 73.62 213 TYR A CA 1
ATOM 1694 C C . TYR A 1 213 ? -4.939 -28.471 -10.703 1.00 73.62 213 TYR A C 1
ATOM 1696 O O . TYR A 1 213 ? -4.617 -29.218 -9.782 1.00 73.62 213 TYR A O 1
ATOM 1704 N N . VAL A 1 214 ? -5.930 -27.584 -10.605 1.00 64.06 214 VAL A N 1
ATOM 1705 C CA . VAL A 1 214 ? -6.762 -27.400 -9.408 1.00 64.06 214 VAL A CA 1
ATOM 1706 C C . VAL A 1 214 ? -8.058 -28.227 -9.485 1.00 64.06 214 VAL A C 1
ATOM 1708 O O . VAL A 1 214 ? -8.642 -28.497 -8.436 1.00 64.06 214 VAL A O 1
ATOM 1711 N N . ASP A 1 215 ? -8.446 -28.675 -10.685 1.00 50.25 215 ASP A N 1
ATOM 1712 C CA . ASP A 1 215 ? -9.503 -29.671 -10.943 1.00 50.25 215 ASP A CA 1
ATOM 1713 C C . ASP A 1 215 ? -8.951 -31.112 -10.982 1.00 50.25 215 ASP A C 1
ATOM 1715 O O . ASP A 1 215 ? -9.643 -32.027 -10.474 1.00 50.25 215 ASP A O 1
#

Mean predicted aligned error: 5.1 Å